Protein AF-A0A7S0J8C6-F1 (afdb_monomer_lite)

Structure (mmCIF, N/CA/C/O backbone):
data_AF-A0A7S0J8C6-F1
#
_entry.id   AF-A0A7S0J8C6-F1
#
loop_
_atom_site.group_PDB
_atom_site.id
_atom_site.type_symbol
_atom_site.label_atom_id
_atom_site.label_alt_id
_atom_site.label_comp_id
_atom_site.label_asym_id
_atom_site.label_entity_id
_atom_site.label_seq_id
_atom_site.pdbx_PDB_ins_code
_atom_site.Cartn_x
_atom_site.Cartn_y
_atom_site.Cartn_z
_atom_site.occupancy
_atom_site.B_iso_or_equiv
_atom_site.auth_seq_id
_atom_site.auth_comp_id
_atom_site.auth_asym_id
_atom_site.auth_atom_id
_atom_site.pdbx_PDB_model_num
ATOM 1 N N . PHE A 1 1 ? -19.120 -27.364 -41.313 1.00 38.66 1 PHE A N 1
ATOM 2 C CA . PHE A 1 1 ? -19.331 -27.021 -39.893 1.00 38.66 1 PHE A CA 1
ATOM 3 C C . PHE A 1 1 ? -17.976 -26.761 -39.256 1.00 38.66 1 PHE A C 1
ATOM 5 O O . PHE A 1 1 ? -17.107 -27.608 -39.400 1.00 38.66 1 PHE A O 1
ATOM 12 N N . GLY A 1 2 ? -17.792 -25.589 -38.636 1.00 48.72 2 GLY A N 1
ATOM 13 C CA . GLY A 1 2 ? -16.537 -25.170 -37.992 1.00 48.72 2 GLY A CA 1
ATOM 14 C C . GLY A 1 2 ? -15.829 -24.024 -38.721 1.00 48.72 2 GLY A C 1
ATOM 15 O O . GLY A 1 2 ? -14.763 -24.222 -39.290 1.00 48.72 2 GLY A O 1
ATOM 16 N N . GLN A 1 3 ? -16.432 -22.833 -38.748 1.00 38.66 3 GLN A N 1
ATOM 17 C CA . GLN A 1 3 ? -15.768 -21.637 -39.269 1.00 38.66 3 GLN A CA 1
ATOM 18 C C . GLN A 1 3 ? -14.838 -21.098 -38.174 1.00 38.66 3 GLN A C 1
ATOM 20 O O . GLN A 1 3 ? -15.300 -20.598 -37.151 1.00 38.66 3 GLN A O 1
ATOM 25 N N . VAL A 1 4 ? -13.527 -21.258 -38.360 1.00 53.12 4 VAL A N 1
ATOM 26 C CA . VAL A 1 4 ? -12.507 -20.682 -37.477 1.00 53.12 4 VAL A CA 1
ATOM 27 C C . VAL A 1 4 ? -12.517 -19.174 -37.704 1.00 53.12 4 VAL A C 1
ATOM 29 O O . VAL A 1 4 ? -12.027 -18.686 -38.720 1.00 53.12 4 VAL A O 1
ATOM 32 N N . ILE A 1 5 ? -13.132 -18.430 -36.786 1.00 47.69 5 ILE A N 1
ATOM 33 C CA . ILE A 1 5 ? -13.080 -16.968 -36.782 1.00 47.69 5 ILE A CA 1
ATOM 34 C C . ILE A 1 5 ? -11.675 -16.588 -36.314 1.00 47.69 5 ILE A C 1
ATOM 36 O O . ILE A 1 5 ? -11.411 -16.444 -35.123 1.00 47.69 5 ILE A O 1
ATOM 40 N N . SER A 1 6 ? -10.739 -16.471 -37.255 1.00 48.34 6 SER A N 1
ATOM 41 C CA . SER A 1 6 ? -9.457 -15.828 -36.994 1.00 48.34 6 SER A CA 1
ATOM 42 C C . SER A 1 6 ? -9.727 -14.337 -36.813 1.00 48.34 6 SER A C 1
ATOM 44 O O . SER A 1 6 ? -9.897 -13.609 -37.796 1.00 48.34 6 SER A O 1
ATOM 46 N N . VAL A 1 7 ? -9.810 -13.881 -35.565 1.00 56.00 7 VAL A N 1
ATOM 47 C CA . VAL A 1 7 ? -9.798 -12.452 -35.251 1.00 56.00 7 VAL A CA 1
ATOM 48 C C . VAL A 1 7 ? -8.427 -11.932 -35.681 1.00 56.00 7 VAL A C 1
ATOM 50 O O . VAL A 1 7 ? -7.432 -12.091 -34.979 1.00 56.00 7 VAL A O 1
ATOM 53 N N . ARG A 1 8 ? -8.339 -11.378 -36.897 1.00 46.06 8 ARG A N 1
ATOM 54 C CA . ARG A 1 8 ? -7.179 -10.585 -37.302 1.00 46.06 8 ARG A CA 1
ATOM 55 C C . ARG A 1 8 ? -7.189 -9.357 -36.405 1.00 46.06 8 ARG A C 1
ATOM 57 O O . ARG A 1 8 ? -8.037 -8.488 -36.581 1.00 46.06 8 ARG A O 1
ATOM 64 N N . TYR A 1 9 ? -6.259 -9.302 -35.458 1.00 45.72 9 TYR A N 1
ATOM 65 C CA . TYR A 1 9 ? -5.901 -8.086 -34.738 1.00 45.72 9 TYR A CA 1
ATOM 66 C C . TYR A 1 9 ? -5.328 -7.088 -35.751 1.00 45.72 9 TYR A C 1
ATOM 68 O O . TYR A 1 9 ? -4.119 -6.954 -35.919 1.00 45.72 9 TYR A O 1
ATOM 76 N N . SER A 1 10 ? -6.200 -6.436 -36.516 1.00 46.12 10 SER A N 1
ATOM 77 C CA . SER A 1 10 ? -5.838 -5.300 -37.346 1.00 46.12 10 SER A CA 1
ATOM 78 C C . SER A 1 10 ? -5.523 -4.141 -36.410 1.00 46.12 10 SER A C 1
ATOM 80 O O . SER A 1 10 ? -6.433 -3.462 -35.943 1.00 46.12 10 SER A O 1
ATOM 82 N N . THR A 1 11 ? -4.232 -3.989 -36.104 1.00 51.94 11 THR A N 1
ATOM 83 C CA . THR A 1 11 ? -3.577 -2.724 -35.740 1.00 51.94 11 THR A CA 1
ATOM 84 C C . THR A 1 11 ? -4.397 -1.834 -34.807 1.00 51.94 11 THR A C 1
ATOM 86 O O . THR A 1 11 ? -4.714 -0.693 -35.142 1.00 51.94 11 THR A O 1
ATOM 89 N N . LEU A 1 12 ? -4.729 -2.340 -33.618 1.00 48.16 12 LEU A N 1
ATOM 90 C CA . LEU A 1 12 ? -4.871 -1.425 -32.491 1.00 48.16 12 LEU A CA 1
ATOM 91 C C . LEU A 1 12 ? -3.487 -0.793 -32.295 1.00 48.16 12 LEU A C 1
ATOM 93 O O . LEU A 1 12 ? -2.510 -1.548 -32.273 1.00 48.16 12 LEU A O 1
ATOM 97 N N . PRO A 1 13 ? -3.367 0.547 -32.234 1.00 54.50 13 PRO A N 1
ATOM 98 C CA . PRO A 1 13 ? -2.103 1.175 -31.889 1.00 54.50 13 PRO A CA 1
ATOM 99 C C . PRO A 1 13 ? -1.673 0.566 -30.560 1.00 54.50 13 PRO A C 1
ATOM 101 O O . PRO A 1 13 ? -2.390 0.687 -29.565 1.00 54.50 13 PRO A O 1
ATOM 104 N N . SER A 1 14 ? -0.565 -0.177 -30.581 1.00 55.28 14 SER A N 1
ATOM 105 C CA . SER A 1 14 ? 0.030 -0.724 -29.372 1.00 55.28 14 SER A CA 1
ATOM 106 C C . SER A 1 14 ? 0.177 0.448 -28.405 1.00 55.28 14 SER A C 1
ATOM 108 O O . SER A 1 14 ? 0.769 1.462 -28.804 1.00 55.28 14 SER A O 1
ATOM 110 N N . PRO A 1 15 ? -0.425 0.385 -27.201 1.00 55.09 15 PRO A N 1
ATOM 111 C CA . PRO A 1 15 ? -0.218 1.432 -26.218 1.00 55.09 15 PRO A CA 1
ATOM 112 C C . PRO A 1 15 ? 1.294 1.612 -26.071 1.00 55.09 15 PRO A C 1
ATOM 114 O O . PRO A 1 15 ? 2.015 0.616 -26.126 1.00 55.09 15 PRO A O 1
ATOM 117 N N . PRO A 1 16 ? 1.795 2.854 -25.979 1.00 66.12 16 PRO A N 1
ATOM 118 C CA . PRO A 1 16 ? 3.227 3.079 -25.883 1.00 66.12 16 PRO A CA 1
ATOM 119 C C . PRO A 1 16 ? 3.759 2.232 -24.727 1.00 66.12 16 PRO A C 1
ATOM 121 O O . PRO A 1 16 ? 3.287 2.392 -23.598 1.00 66.12 16 PRO A O 1
ATOM 124 N N . ASP A 1 17 ? 4.703 1.331 -25.019 1.00 60.03 17 ASP A N 1
ATOM 125 C CA . ASP A 1 17 ? 5.259 0.364 -24.057 1.00 60.03 17 ASP A CA 1
ATOM 126 C C . ASP A 1 17 ? 5.756 1.062 -22.776 1.00 60.03 17 ASP A C 1
ATOM 128 O O . ASP A 1 17 ? 5.701 0.509 -21.682 1.00 60.03 17 ASP A O 1
ATOM 132 N N . ALA A 1 18 ? 6.134 2.339 -22.893 1.00 61.06 18 ALA A N 1
ATOM 133 C CA . ALA A 1 18 ? 6.495 3.211 -21.781 1.00 61.06 18 ALA A CA 1
ATOM 134 C C . ALA A 1 18 ? 5.391 3.375 -20.713 1.00 61.06 18 ALA A C 1
ATOM 136 O O . ALA A 1 18 ? 5.707 3.530 -19.540 1.00 61.06 18 ALA A O 1
ATOM 137 N N . SER A 1 19 ? 4.105 3.344 -21.082 1.00 61.75 19 SER A N 1
ATOM 138 C CA . SER A 1 19 ? 2.999 3.540 -20.127 1.00 61.75 19 SER A CA 1
ATOM 139 C C . SER A 1 19 ? 2.780 2.344 -19.199 1.00 61.75 19 SER A C 1
ATOM 141 O O . SER A 1 19 ? 2.444 2.536 -18.032 1.00 61.75 19 SER A O 1
ATOM 143 N N . LEU A 1 20 ? 3.014 1.126 -19.698 1.00 62.97 20 LEU A N 1
ATOM 144 C CA . LEU A 1 20 ? 2.926 -0.108 -18.913 1.00 62.97 20 LEU A CA 1
ATOM 145 C C . LEU A 1 20 ? 4.073 -0.181 -17.900 1.00 62.97 20 LEU A C 1
ATOM 147 O O . LEU A 1 20 ? 3.833 -0.418 -16.721 1.00 62.97 20 LEU A O 1
ATOM 151 N N . VAL A 1 21 ? 5.292 0.148 -18.338 1.00 67.75 21 VAL A N 1
ATOM 152 C CA . VAL A 1 21 ? 6.485 0.163 -17.475 1.00 67.75 21 VAL A CA 1
ATOM 153 C C . VAL A 1 21 ? 6.336 1.165 -16.326 1.00 67.75 21 VAL A C 1
ATOM 155 O O . VAL A 1 21 ? 6.597 0.822 -15.178 1.00 67.75 21 VAL A O 1
ATOM 158 N N . ILE A 1 22 ? 5.849 2.380 -16.609 1.00 72.81 22 ILE A N 1
ATOM 159 C CA . ILE A 1 22 ? 5.624 3.409 -15.579 1.00 72.81 22 ILE A CA 1
ATOM 160 C C . ILE A 1 22 ? 4.586 2.941 -14.548 1.00 72.81 22 ILE A C 1
ATOM 162 O O . ILE A 1 22 ? 4.760 3.170 -13.351 1.00 72.81 22 ILE A O 1
ATOM 1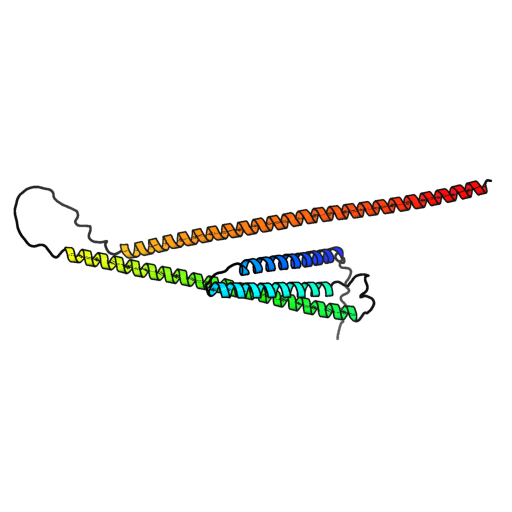66 N N . GLY A 1 23 ? 3.514 2.278 -14.996 1.00 68.88 23 GLY A N 1
ATOM 167 C CA . GLY A 1 23 ? 2.479 1.736 -14.115 1.00 68.88 23 GLY A CA 1
ATOM 168 C C . GLY A 1 23 ? 3.022 0.688 -13.146 1.00 68.88 23 GLY A C 1
ATOM 169 O O . GLY A 1 23 ? 2.754 0.773 -11.947 1.00 68.88 23 GLY A O 1
ATOM 170 N N . ASP A 1 24 ? 3.828 -0.247 -13.645 1.00 69.06 24 ASP A N 1
ATOM 171 C CA . ASP A 1 24 ? 4.428 -1.297 -12.821 1.00 69.06 24 ASP A CA 1
ATOM 172 C C . ASP A 1 24 ? 5.446 -0.728 -11.823 1.00 69.06 24 ASP A C 1
ATOM 174 O O . ASP A 1 24 ? 5.450 -1.116 -10.653 1.00 69.06 24 ASP A O 1
ATOM 178 N N . GLU A 1 25 ? 6.264 0.244 -12.238 1.00 72.69 25 GLU A N 1
ATOM 179 C CA . GLU A 1 25 ? 7.209 0.932 -11.351 1.00 72.69 25 GLU A CA 1
ATOM 180 C C . GLU A 1 25 ? 6.489 1.677 -10.218 1.00 72.69 25 GLU A C 1
ATOM 182 O O . GLU A 1 25 ? 6.815 1.489 -9.042 1.00 72.69 25 GLU A O 1
ATOM 187 N N . LEU A 1 26 ? 5.466 2.476 -10.547 1.00 71.75 26 LEU A N 1
ATOM 188 C CA . LEU A 1 26 ? 4.625 3.164 -9.560 1.00 71.75 26 LEU A CA 1
ATOM 189 C C . LEU A 1 26 ? 3.942 2.173 -8.616 1.00 71.75 26 LEU A C 1
ATOM 191 O O . LEU A 1 26 ? 3.834 2.442 -7.418 1.00 71.75 26 LEU A O 1
ATOM 195 N N . PHE A 1 27 ? 3.513 1.020 -9.131 1.00 69.00 27 PHE A N 1
ATOM 196 C CA . PHE A 1 27 ? 2.891 -0.020 -8.325 1.00 69.00 27 PHE A CA 1
ATOM 197 C C . PHE A 1 27 ? 3.883 -0.641 -7.331 1.00 69.00 27 PHE A C 1
ATOM 199 O O . PHE A 1 27 ? 3.560 -0.801 -6.150 1.00 69.00 27 PHE A O 1
ATOM 206 N N . VAL A 1 28 ? 5.095 -0.982 -7.779 1.00 75.31 28 VAL A N 1
ATOM 207 C CA . VAL A 1 28 ? 6.153 -1.528 -6.912 1.00 75.31 28 VAL A CA 1
ATOM 208 C C . VAL A 1 28 ? 6.526 -0.517 -5.832 1.00 75.31 28 VAL A C 1
ATOM 210 O O . VAL A 1 28 ? 6.555 -0.866 -4.651 1.00 75.31 28 VAL A O 1
ATOM 213 N N . VAL A 1 29 ? 6.729 0.751 -6.202 1.00 77.00 29 VAL A N 1
ATOM 214 C CA . VAL A 1 29 ? 7.011 1.830 -5.242 1.00 77.00 29 VAL A CA 1
ATOM 215 C C . VAL A 1 29 ? 5.869 1.975 -4.235 1.00 77.00 29 VAL A C 1
ATOM 217 O O . VAL A 1 29 ? 6.115 2.018 -3.030 1.00 77.00 29 VAL A O 1
ATOM 220 N N . GLY A 1 30 ? 4.618 1.980 -4.702 1.00 76.75 30 GLY A N 1
ATOM 221 C CA . GLY A 1 30 ? 3.436 2.023 -3.841 1.00 76.75 30 GLY A CA 1
ATOM 222 C C . GLY A 1 30 ? 3.364 0.842 -2.871 1.00 76.75 30 GLY A C 1
ATOM 223 O O . GLY A 1 30 ? 3.060 1.032 -1.696 1.00 76.75 30 GLY A O 1
ATOM 224 N N . SER A 1 31 ? 3.721 -0.359 -3.328 1.00 70.75 31 SER A N 1
ATOM 225 C CA . SER A 1 31 ? 3.745 -1.576 -2.507 1.00 70.75 31 SER A CA 1
ATOM 226 C C . SER A 1 31 ? 4.807 -1.511 -1.409 1.00 70.75 31 SER A C 1
ATOM 228 O O . SER A 1 31 ? 4.531 -1.870 -0.264 1.00 70.75 31 SER A O 1
ATOM 230 N N . VAL A 1 32 ? 6.001 -0.997 -1.725 1.00 74.75 32 VAL A N 1
ATOM 231 C CA . VAL A 1 32 ? 7.071 -0.780 -0.739 1.00 74.75 32 VAL A CA 1
ATOM 232 C C . VAL A 1 32 ? 6.645 0.259 0.298 1.00 74.75 32 VAL A C 1
ATOM 234 O O . VAL A 1 32 ? 6.773 0.015 1.498 1.00 74.75 32 VAL A O 1
ATOM 237 N N . LEU A 1 33 ? 6.093 1.394 -0.143 1.00 76.88 33 LEU A N 1
ATOM 238 C CA . LEU A 1 33 ? 5.601 2.442 0.758 1.00 76.88 33 LEU A CA 1
ATOM 239 C C . LEU A 1 33 ? 4.477 1.930 1.665 1.00 76.88 33 LEU A C 1
ATOM 241 O O . LEU A 1 33 ? 4.475 2.219 2.863 1.00 76.88 33 LEU A O 1
ATOM 245 N N . PHE A 1 34 ? 3.555 1.138 1.116 1.00 75.19 34 PHE A N 1
ATOM 246 C CA . PHE A 1 34 ? 2.487 0.518 1.890 1.00 75.19 34 PHE A CA 1
ATOM 247 C C . PHE A 1 34 ? 3.038 -0.450 2.945 1.00 75.19 34 PHE A C 1
ATOM 249 O O . PHE A 1 34 ? 2.600 -0.404 4.093 1.00 75.19 34 PHE A O 1
ATOM 256 N N . SER A 1 35 ? 4.034 -1.271 2.597 1.00 72.19 35 SER A N 1
ATOM 257 C CA . SER A 1 35 ? 4.707 -2.165 3.550 1.00 72.19 35 SER A CA 1
ATOM 258 C C . SER A 1 35 ? 5.322 -1.375 4.709 1.00 72.19 35 SER A C 1
ATOM 260 O O . SER A 1 35 ? 5.024 -1.627 5.872 1.00 72.19 35 SER A O 1
ATOM 262 N N . VAL A 1 36 ? 6.076 -0.310 4.408 1.00 73.31 36 VAL A N 1
ATOM 263 C CA . VAL A 1 36 ? 6.669 0.563 5.439 1.00 73.31 36 VAL A CA 1
ATOM 264 C C . VAL A 1 36 ? 5.595 1.175 6.347 1.00 73.31 36 VAL A C 1
ATOM 266 O O . VAL A 1 36 ? 5.754 1.193 7.570 1.00 73.31 36 VAL A O 1
ATOM 269 N N . ALA A 1 37 ? 4.480 1.644 5.782 1.00 75.31 37 ALA A N 1
ATOM 270 C CA . ALA A 1 37 ? 3.368 2.185 6.561 1.00 75.31 37 ALA A CA 1
ATOM 271 C C . ALA A 1 37 ? 2.716 1.122 7.468 1.00 75.31 37 ALA A C 1
ATOM 273 O O . ALA A 1 37 ? 2.419 1.397 8.639 1.00 75.31 37 ALA A O 1
ATOM 274 N N . ALA A 1 38 ? 2.536 -0.101 6.963 1.00 72.56 38 ALA A N 1
ATOM 275 C CA . ALA A 1 38 ? 2.022 -1.231 7.732 1.00 72.56 38 ALA A CA 1
ATOM 276 C C . ALA A 1 38 ? 2.974 -1.612 8.878 1.00 72.56 38 ALA A C 1
ATOM 278 O O . ALA A 1 38 ? 2.531 -1.800 10.014 1.00 72.56 38 ALA A O 1
ATOM 279 N N . PHE A 1 39 ? 4.283 -1.632 8.621 1.00 74.00 39 PHE A N 1
ATOM 280 C CA . PHE A 1 39 ? 5.308 -1.894 9.626 1.00 74.00 39 PHE A CA 1
ATOM 281 C C . PHE A 1 39 ? 5.318 -0.841 10.745 1.00 74.00 39 PHE A C 1
ATOM 283 O O . PHE A 1 39 ? 5.308 -1.188 11.927 1.00 74.00 39 PHE A O 1
ATOM 290 N N . ILE A 1 40 ? 5.263 0.451 10.402 1.00 77.94 40 ILE A N 1
ATOM 291 C CA . ILE A 1 40 ? 5.189 1.538 11.397 1.00 77.94 40 ILE A CA 1
ATOM 292 C C . ILE A 1 40 ? 3.913 1.416 12.242 1.00 77.94 40 ILE A C 1
ATOM 294 O O . ILE A 1 40 ? 3.955 1.599 13.462 1.00 77.94 40 ILE A O 1
ATOM 298 N N . SER A 1 41 ? 2.788 1.069 11.615 1.00 74.56 41 SER A N 1
ATOM 299 C CA . SER A 1 41 ? 1.518 0.841 12.316 1.00 74.56 41 SER A CA 1
ATOM 300 C C . SER A 1 41 ? 1.621 -0.328 13.302 1.00 74.56 41 SER A C 1
ATOM 302 O O . SER A 1 41 ? 1.138 -0.233 14.431 1.00 74.56 41 SER A O 1
ATOM 304 N N . ALA A 1 42 ? 2.329 -1.394 12.925 1.00 71.94 42 ALA A N 1
ATOM 305 C CA . ALA A 1 42 ? 2.614 -2.525 13.802 1.00 71.94 42 ALA A CA 1
ATOM 306 C C . ALA A 1 42 ? 3.474 -2.121 15.008 1.00 71.94 42 ALA A C 1
ATOM 308 O O . ALA A 1 42 ? 3.160 -2.487 16.140 1.00 71.94 42 ALA A O 1
ATOM 309 N N . LEU A 1 43 ? 4.535 -1.334 14.785 1.00 74.00 43 LEU A N 1
ATOM 310 C CA . LEU A 1 43 ? 5.413 -0.852 15.856 1.00 74.00 43 LEU A CA 1
ATOM 311 C C . LEU A 1 43 ? 4.663 0.019 16.867 1.00 74.00 43 LEU A C 1
ATOM 313 O O . LEU A 1 43 ? 4.851 -0.148 18.072 1.00 74.00 43 LEU A O 1
ATOM 317 N N . LYS A 1 44 ? 3.778 0.905 16.394 1.00 75.75 44 LYS A N 1
ATOM 318 C CA . LYS A 1 44 ? 2.918 1.712 17.272 1.00 75.75 44 LYS A CA 1
ATOM 319 C C . LYS A 1 44 ? 2.011 0.831 18.132 1.00 75.75 44 LYS A C 1
ATOM 321 O O . LYS A 1 44 ? 1.970 1.015 19.344 1.00 75.75 44 LYS A O 1
ATOM 326 N N . ALA A 1 45 ? 1.369 -0.173 17.535 1.00 70.75 45 ALA A N 1
ATOM 327 C CA . ALA A 1 45 ? 0.503 -1.104 18.261 1.00 70.75 45 ALA A CA 1
ATOM 328 C C . ALA A 1 45 ? 1.260 -1.966 19.293 1.00 70.75 45 ALA A C 1
ATOM 330 O O . ALA A 1 45 ? 0.695 -2.388 20.299 1.00 70.75 45 ALA A O 1
ATOM 331 N N . VAL A 1 46 ? 2.550 -2.234 19.071 1.00 73.69 46 VAL A N 1
ATOM 332 C CA . VAL A 1 46 ? 3.405 -2.962 20.022 1.00 73.69 46 VAL A CA 1
ATOM 333 C C . VAL A 1 46 ? 3.757 -2.118 21.255 1.00 73.69 46 VAL A C 1
ATOM 335 O O . VAL A 1 46 ? 4.003 -2.691 22.319 1.00 73.69 46 VAL A O 1
ATOM 338 N N . GLY A 1 47 ? 3.773 -0.788 21.120 1.00 73.69 47 GLY A N 1
ATOM 339 C CA . GLY A 1 47 ? 4.106 0.155 22.190 1.00 73.69 47 GLY A CA 1
ATOM 340 C C . GLY A 1 47 ? 2.996 0.384 23.222 1.00 73.69 47 GLY A C 1
ATOM 341 O O . GLY A 1 47 ? 3.281 0.894 24.304 1.00 73.69 47 GLY A O 1
ATOM 342 N N . GLU A 1 48 ? 1.753 -0.012 22.937 1.00 73.38 48 GLU A N 1
ATOM 343 C CA . GLU A 1 48 ? 0.643 0.083 23.892 1.00 73.38 48 GLU A CA 1
ATOM 344 C C . GLU A 1 48 ? 0.758 -1.020 24.961 1.00 73.38 48 GLU A C 1
ATOM 346 O O . GLU A 1 48 ? 0.323 -2.160 24.786 1.00 73.38 48 GLU A O 1
ATOM 351 N N . ILE A 1 49 ? 1.379 -0.686 26.095 1.00 68.62 49 ILE A N 1
ATOM 352 C CA . ILE A 1 49 ? 1.472 -1.560 27.273 1.00 68.62 49 ILE A CA 1
ATOM 353 C C . ILE A 1 49 ? 0.227 -1.325 28.140 1.00 68.62 49 ILE A C 1
ATOM 355 O O . ILE A 1 49 ? 0.283 -0.680 29.183 1.00 68.62 49 ILE A O 1
ATOM 359 N N . GLY A 1 50 ? -0.923 -1.808 27.671 1.00 72.81 50 GLY A N 1
ATOM 360 C CA . GLY A 1 50 ? -2.143 -1.906 28.475 1.00 72.81 50 GLY A CA 1
ATOM 361 C C . GLY A 1 50 ? -2.208 -3.255 29.194 1.00 72.81 50 GLY A C 1
ATOM 362 O O . GLY A 1 50 ? -1.913 -4.286 28.591 1.00 72.81 50 GLY A O 1
ATOM 363 N N . GLY A 1 51 ? -2.585 -3.262 30.476 1.00 81.31 51 GLY A N 1
ATOM 364 C CA . GLY A 1 51 ? -2.782 -4.493 31.259 1.00 81.31 51 GLY A CA 1
ATOM 365 C C . GLY A 1 51 ? -4.066 -5.262 30.917 1.00 81.31 51 GLY A C 1
ATOM 366 O O . GLY A 1 51 ? -4.248 -6.385 31.387 1.00 81.31 51 GLY A O 1
ATOM 367 N N . ASP A 1 52 ? -4.941 -4.681 30.097 1.00 86.75 52 ASP A N 1
ATOM 368 C CA . ASP A 1 52 ? -6.253 -5.242 29.789 1.00 86.75 52 ASP A CA 1
ATOM 369 C C . ASP A 1 52 ? -6.173 -6.386 28.771 1.00 86.75 52 ASP A C 1
ATOM 371 O O . ASP A 1 52 ? -5.371 -6.376 27.832 1.00 86.75 52 ASP A O 1
ATOM 375 N N . GLN A 1 53 ? -7.049 -7.385 28.917 1.00 82.75 53 GLN A N 1
ATOM 376 C CA . GLN A 1 53 ? -7.110 -8.517 27.981 1.00 82.75 53 GLN A CA 1
ATOM 377 C C . GLN A 1 53 ? -7.391 -8.070 26.537 1.00 82.75 53 GLN A C 1
ATOM 379 O O . GLN A 1 53 ? -6.852 -8.659 25.596 1.00 82.75 53 GLN A O 1
ATOM 384 N N . ASP A 1 54 ? -8.166 -6.999 26.356 1.00 79.25 54 ASP A N 1
ATOM 385 C CA . ASP A 1 54 ? -8.435 -6.422 25.038 1.00 79.25 54 ASP A CA 1
ATOM 386 C C . ASP A 1 54 ? -7.181 -5.786 24.414 1.00 79.25 54 ASP A C 1
ATOM 388 O O . ASP A 1 54 ? -6.992 -5.878 23.198 1.00 79.25 54 ASP A O 1
ATOM 392 N N . ALA A 1 55 ? -6.271 -5.229 25.223 1.00 81.06 55 ALA A N 1
ATOM 393 C CA . ALA A 1 55 ? -4.988 -4.711 24.745 1.00 81.06 55 ALA A CA 1
ATOM 394 C C . ALA A 1 55 ? -4.085 -5.847 24.234 1.00 81.06 55 ALA A C 1
ATOM 396 O O . ALA A 1 55 ? -3.467 -5.736 23.172 1.00 81.06 55 ALA A O 1
ATOM 397 N N . VAL A 1 56 ? -4.070 -6.992 24.930 1.00 83.25 56 VAL A N 1
ATOM 398 C CA . VAL A 1 56 ? -3.341 -8.192 24.478 1.00 83.25 56 VAL A CA 1
ATOM 399 C C . VAL A 1 56 ? -3.899 -8.707 23.152 1.00 83.25 56 VAL A C 1
ATOM 401 O O . VAL A 1 56 ? -3.125 -9.062 22.257 1.00 83.25 56 VAL A O 1
ATOM 404 N N . LEU A 1 57 ? -5.228 -8.740 23.004 1.00 82.38 57 LEU A N 1
ATOM 405 C CA . LEU A 1 57 ? -5.874 -9.188 21.772 1.00 82.38 57 LEU A CA 1
ATOM 406 C C . LEU A 1 57 ? -5.554 -8.241 20.607 1.00 82.38 57 LEU A C 1
ATOM 408 O O . LEU A 1 57 ? -5.088 -8.714 19.572 1.00 82.38 57 LEU A O 1
ATOM 412 N N . ARG A 1 58 ? -5.693 -6.921 20.812 1.00 81.19 58 ARG A N 1
ATOM 413 C CA . ARG A 1 58 ? -5.343 -5.881 19.828 1.00 81.19 58 ARG A CA 1
ATOM 414 C C . ARG A 1 58 ? -3.896 -5.985 19.365 1.00 81.19 58 ARG A C 1
ATOM 416 O O . ARG A 1 58 ? -3.634 -5.948 18.164 1.00 81.19 58 ARG A O 1
ATOM 423 N N . ARG A 1 59 ? -2.957 -6.178 20.295 1.00 83.25 59 ARG A N 1
ATOM 424 C CA . ARG A 1 59 ? -1.534 -6.329 19.972 1.00 83.25 59 ARG A CA 1
ATOM 425 C C . ARG A 1 59 ? -1.277 -7.567 19.119 1.00 83.25 59 ARG A C 1
ATOM 427 O O . ARG A 1 59 ? -0.569 -7.486 18.120 1.00 83.25 59 ARG A O 1
ATOM 434 N N . ARG A 1 60 ? -1.868 -8.712 19.477 1.00 85.50 60 ARG A N 1
ATOM 435 C CA . ARG A 1 60 ? -1.722 -9.959 18.703 1.00 85.50 60 ARG A CA 1
ATOM 436 C C . ARG A 1 60 ? -2.316 -9.830 17.307 1.00 85.50 60 ARG A C 1
ATOM 438 O O . ARG A 1 60 ? -1.681 -10.255 16.347 1.00 85.50 60 ARG A O 1
ATOM 445 N N . THR A 1 61 ? -3.497 -9.226 17.189 1.00 83.44 61 THR A N 1
ATOM 446 C CA . THR A 1 61 ? -4.134 -9.002 15.889 1.00 83.44 61 THR A CA 1
ATOM 447 C C . THR A 1 61 ? -3.327 -8.028 15.049 1.00 83.44 61 THR A C 1
ATOM 449 O O . THR A 1 61 ? -3.076 -8.326 13.894 1.00 83.44 61 THR A O 1
ATOM 452 N N . ALA A 1 62 ? -2.827 -6.931 15.626 1.00 81.69 62 ALA A N 1
ATOM 453 C CA . ALA A 1 62 ? -2.002 -5.967 14.904 1.00 81.69 62 ALA A CA 1
ATOM 454 C C . ALA A 1 62 ? -0.714 -6.603 14.361 1.00 81.69 62 ALA A C 1
ATOM 456 O O . ALA A 1 62 ? -0.376 -6.399 13.198 1.00 81.69 62 ALA A O 1
ATOM 457 N N . VAL A 1 63 ? -0.034 -7.430 15.164 1.00 84.44 63 VAL A N 1
ATOM 458 C CA . VAL A 1 63 ? 1.158 -8.173 14.723 1.00 84.44 63 VAL A CA 1
ATOM 459 C C . VAL A 1 63 ? 0.813 -9.173 13.616 1.00 84.44 63 VAL A C 1
ATOM 461 O O . VAL A 1 63 ? 1.539 -9.256 12.630 1.00 84.44 63 VAL A O 1
ATOM 464 N N . ALA A 1 64 ? -0.296 -9.910 13.744 1.00 84.88 64 ALA A N 1
ATOM 465 C CA . ALA A 1 64 ? -0.735 -10.856 12.720 1.00 84.88 64 ALA A CA 1
ATOM 466 C C . ALA A 1 64 ? -1.082 -10.151 11.400 1.00 84.88 64 ALA A C 1
ATOM 468 O O . ALA A 1 64 ? -0.630 -10.579 10.341 1.00 84.88 64 ALA A O 1
ATOM 469 N N . THR A 1 65 ? -1.828 -9.046 11.456 1.00 83.06 65 THR A N 1
ATOM 470 C CA . THR A 1 65 ? -2.168 -8.244 10.279 1.00 83.06 65 THR A CA 1
ATOM 471 C C . THR A 1 65 ? -0.915 -7.672 9.621 1.00 83.06 65 THR A C 1
ATOM 473 O O . THR A 1 65 ? -0.769 -7.761 8.405 1.00 83.06 65 THR A O 1
ATOM 476 N N . ALA A 1 66 ? 0.019 -7.137 10.410 1.00 82.00 66 ALA A N 1
ATOM 477 C CA . ALA A 1 66 ? 1.281 -6.621 9.896 1.00 82.00 66 ALA A CA 1
ATOM 478 C C . ALA A 1 66 ? 2.102 -7.713 9.201 1.00 82.00 66 ALA A C 1
ATOM 480 O O . ALA A 1 66 ? 2.579 -7.504 8.093 1.00 82.00 66 ALA A O 1
ATOM 481 N N . ALA A 1 67 ? 2.200 -8.902 9.802 1.00 84.50 67 ALA A N 1
ATOM 482 C CA . ALA A 1 67 ? 2.889 -10.036 9.196 1.00 84.50 67 ALA A CA 1
ATOM 483 C C . ALA A 1 67 ? 2.229 -10.487 7.882 1.00 84.50 67 ALA A C 1
ATOM 485 O O . ALA A 1 67 ? 2.932 -10.829 6.935 1.00 84.50 67 ALA A O 1
ATOM 486 N N . LEU A 1 68 ? 0.893 -10.466 7.802 1.00 82.62 68 LEU A N 1
ATOM 487 C CA . LEU A 1 68 ? 0.159 -10.783 6.572 1.00 82.62 68 LEU A CA 1
ATOM 488 C C . LEU A 1 68 ? 0.396 -9.741 5.475 1.00 82.62 68 LEU A C 1
ATOM 490 O O . LEU A 1 68 ? 0.577 -10.123 4.321 1.00 82.62 68 LEU A O 1
ATOM 494 N N . TYR A 1 69 ? 0.424 -8.452 5.821 1.00 82.06 69 TYR A N 1
ATOM 495 C CA . TYR A 1 69 ? 0.718 -7.393 4.855 1.00 82.06 69 TYR A CA 1
ATOM 496 C C . TYR A 1 69 ? 2.168 -7.426 4.377 1.00 82.06 69 TYR A C 1
ATOM 498 O O . TYR A 1 69 ? 2.387 -7.308 3.179 1.00 82.06 69 TYR A O 1
ATOM 506 N N . GLU A 1 70 ? 3.135 -7.658 5.266 1.00 83.19 70 GLU A N 1
ATOM 507 C CA . GLU A 1 70 ? 4.553 -7.808 4.910 1.00 83.19 70 GLU A CA 1
ATOM 508 C C . GLU A 1 70 ? 4.794 -9.055 4.045 1.00 83.19 70 GLU A C 1
ATOM 510 O O . GLU A 1 70 ? 5.428 -8.993 2.995 1.00 83.19 70 GLU A O 1
ATOM 515 N N . LEU A 1 71 ? 4.243 -10.211 4.430 1.00 84.75 71 LEU A N 1
ATOM 516 C CA . LEU A 1 71 ? 4.380 -11.427 3.624 1.00 84.75 71 LEU A CA 1
ATOM 517 C C . LEU A 1 71 ? 3.667 -11.282 2.274 1.00 84.75 71 LEU A C 1
ATOM 519 O O . LEU A 1 71 ? 4.169 -11.751 1.249 1.00 84.75 71 LEU A O 1
ATOM 523 N N . GLY A 1 72 ? 2.507 -10.622 2.273 1.00 82.69 72 GLY A N 1
ATOM 524 C CA . GLY A 1 72 ? 1.750 -10.297 1.074 1.00 82.69 72 GLY A CA 1
ATOM 525 C C . GLY A 1 72 ? 2.523 -9.369 0.141 1.00 82.69 72 GLY A C 1
ATOM 526 O O . GLY A 1 72 ? 2.630 -9.677 -1.043 1.00 82.69 72 GLY A O 1
ATOM 527 N N . SER A 1 73 ? 3.113 -8.289 0.664 1.00 78.75 73 SER A N 1
ATOM 528 C CA . SER A 1 73 ? 3.883 -7.311 -0.114 1.00 78.75 73 SER A CA 1
ATOM 529 C C . SER A 1 73 ? 5.141 -7.935 -0.716 1.00 78.75 73 SER A C 1
ATOM 531 O O . SER A 1 73 ? 5.414 -7.731 -1.900 1.00 78.75 73 SER A O 1
ATOM 533 N N . VAL A 1 74 ? 5.866 -8.764 0.043 1.00 82.06 74 VAL A N 1
ATOM 534 C CA . VAL A 1 74 ? 7.051 -9.482 -0.447 1.00 82.06 74 VAL A CA 1
ATOM 535 C C . VAL A 1 74 ? 6.665 -10.490 -1.525 1.00 82.06 74 VAL A C 1
ATOM 537 O O . VAL A 1 74 ? 7.258 -10.483 -2.602 1.00 82.06 74 VAL A O 1
ATOM 540 N N . SER A 1 75 ? 5.650 -11.326 -1.276 1.00 81.25 75 SER A N 1
ATOM 541 C CA . SER A 1 75 ? 5.183 -12.328 -2.250 1.00 81.25 75 SER A CA 1
ATOM 542 C C . SER A 1 75 ? 4.708 -11.667 -3.540 1.00 81.25 75 SER A C 1
ATOM 544 O O . SER A 1 75 ? 5.039 -12.120 -4.633 1.00 81.25 75 SER A O 1
ATOM 546 N N . TYR A 1 76 ? 3.986 -10.557 -3.407 1.00 77.56 76 TYR A N 1
ATOM 547 C CA . TYR A 1 76 ? 3.528 -9.760 -4.529 1.00 77.56 76 TYR A CA 1
ATOM 548 C C . TYR A 1 76 ? 4.702 -9.163 -5.311 1.00 77.56 76 TYR A C 1
ATOM 550 O O . TYR A 1 76 ? 4.776 -9.347 -6.518 1.00 77.56 76 TYR A O 1
ATOM 558 N N . THR A 1 77 ? 5.657 -8.514 -4.636 1.00 78.06 77 THR A N 1
ATOM 559 C CA . THR A 1 77 ? 6.822 -7.878 -5.276 1.00 78.06 77 THR A CA 1
ATOM 560 C C . THR A 1 77 ? 7.679 -8.902 -6.017 1.00 78.06 77 THR A C 1
ATOM 562 O O . THR A 1 77 ? 8.062 -8.676 -7.162 1.00 78.06 77 THR A O 1
ATOM 565 N N . VAL A 1 78 ? 7.939 -10.060 -5.400 1.00 80.56 78 VAL A N 1
ATOM 566 C CA . VAL A 1 78 ? 8.634 -11.181 -6.054 1.00 80.56 78 VAL A CA 1
ATOM 567 C C . VAL A 1 78 ? 7.829 -11.690 -7.252 1.00 80.56 78 VAL A C 1
ATOM 569 O O . VAL A 1 78 ? 8.408 -11.979 -8.297 1.00 80.56 78 VAL A O 1
ATOM 572 N N . GLY A 1 79 ? 6.500 -11.744 -7.125 1.00 78.62 79 GLY A N 1
ATOM 573 C CA . GLY A 1 79 ? 5.586 -12.061 -8.217 1.00 78.62 79 GLY A CA 1
ATOM 574 C C . GLY A 1 79 ? 5.733 -11.116 -9.407 1.00 78.62 79 GLY A C 1
ATOM 575 O O . GLY A 1 79 ? 5.942 -11.569 -10.530 1.00 78.62 79 GLY A O 1
ATOM 576 N N . THR A 1 80 ? 5.707 -9.807 -9.151 1.00 74.75 80 THR A N 1
ATOM 577 C CA . THR A 1 80 ? 5.863 -8.754 -10.163 1.00 74.75 80 THR A CA 1
ATOM 578 C C . THR A 1 80 ? 7.225 -8.812 -10.848 1.00 74.75 80 THR A C 1
ATOM 580 O O . THR A 1 80 ? 7.305 -8.680 -12.067 1.00 74.75 80 THR A O 1
ATOM 583 N N . LEU A 1 81 ? 8.300 -9.088 -10.103 1.00 74.56 81 LEU A N 1
ATOM 584 C CA . LEU A 1 81 ? 9.629 -9.290 -10.690 1.00 74.56 81 LEU A CA 1
ATOM 585 C C . LEU A 1 81 ? 9.689 -10.524 -11.602 1.00 74.56 81 LEU A C 1
ATOM 587 O O . LEU A 1 81 ? 10.476 -10.535 -12.543 1.00 74.56 81 LEU A O 1
ATOM 591 N N . GLY A 1 82 ? 8.859 -11.540 -11.351 1.00 72.44 82 GLY A N 1
ATOM 592 C CA . GLY A 1 82 ? 8.707 -12.698 -12.236 1.00 72.44 82 GLY A CA 1
ATOM 593 C C . GLY A 1 82 ? 7.980 -12.384 -13.549 1.00 72.44 82 GLY A C 1
ATOM 594 O O . GLY A 1 82 ? 8.196 -13.085 -14.535 1.00 72.44 82 GLY A O 1
ATOM 595 N N . PHE A 1 83 ? 7.157 -11.329 -13.575 1.00 68.12 83 PHE A N 1
ATOM 596 C CA . PHE A 1 83 ? 6.476 -10.840 -14.779 1.00 68.12 83 PHE A CA 1
ATOM 597 C C . PHE A 1 83 ? 7.293 -9.833 -15.579 1.00 68.12 83 PHE A C 1
ATOM 599 O O . PHE A 1 83 ? 7.047 -9.686 -16.774 1.00 68.12 83 PHE A O 1
ATOM 606 N N . PHE A 1 84 ? 8.269 -9.164 -14.961 1.00 66.25 84 PHE A N 1
ATOM 607 C CA . PHE A 1 84 ? 9.243 -8.391 -15.715 1.00 66.25 84 PHE A CA 1
ATOM 608 C C . PHE A 1 84 ? 10.089 -9.376 -16.523 1.00 66.25 84 PHE A C 1
ATOM 610 O O . PHE A 1 84 ? 10.863 -10.131 -15.925 1.00 66.25 84 PHE A O 1
ATOM 617 N N . PRO A 1 85 ? 9.999 -9.396 -17.868 1.00 57.22 85 PRO A N 1
ATOM 618 C CA . PRO A 1 85 ? 11.007 -10.091 -18.638 1.00 57.22 85 PRO A CA 1
ATOM 619 C C . PRO A 1 85 ? 12.319 -9.414 -18.259 1.00 57.22 85 PRO A C 1
ATOM 621 O O . PRO A 1 85 ? 12.512 -8.232 -18.555 1.00 57.22 85 PRO A O 1
ATOM 624 N N . ALA A 1 86 ? 13.191 -10.126 -17.532 1.00 52.72 86 ALA A N 1
ATOM 625 C CA . ALA A 1 86 ? 14.549 -9.660 -17.303 1.00 52.72 86 ALA A CA 1
ATOM 626 C C . ALA A 1 86 ? 15.039 -9.216 -18.672 1.00 52.72 86 ALA A C 1
ATOM 628 O O . ALA A 1 86 ? 14.952 -10.008 -19.611 1.00 52.72 86 ALA A O 1
ATOM 629 N N . GLY A 1 87 ? 15.373 -7.931 -18.803 1.00 51.62 87 GLY A N 1
ATOM 630 C CA . GLY A 1 87 ? 15.581 -7.305 -20.102 1.00 51.62 87 GLY A CA 1
ATOM 631 C C . GLY A 1 87 ? 16.755 -7.942 -20.863 1.00 51.62 87 GLY A C 1
ATOM 632 O O . GLY A 1 87 ? 17.057 -9.126 -20.728 1.00 51.62 87 GLY A O 1
ATOM 633 N N . PRO A 1 88 ? 17.542 -7.190 -21.636 1.00 50.66 88 PRO A N 1
ATOM 634 C CA . PRO A 1 88 ? 18.697 -7.767 -22.338 1.00 50.66 88 PRO A CA 1
ATOM 635 C C . PRO A 1 88 ? 19.757 -8.443 -21.423 1.00 50.66 88 PRO A C 1
ATOM 637 O O . PRO A 1 88 ? 20.719 -9.012 -21.926 1.00 50.66 88 PRO A O 1
ATOM 640 N N . LEU A 1 89 ? 19.582 -8.421 -20.094 1.00 44.44 89 LEU A N 1
ATOM 641 C CA . LEU A 1 89 ? 20.477 -8.954 -19.064 1.00 44.44 89 LEU A CA 1
ATOM 642 C C . LEU A 1 89 ? 20.355 -10.468 -18.763 1.00 44.44 89 LEU A C 1
ATOM 644 O O . LEU A 1 89 ? 20.993 -10.933 -17.823 1.00 44.44 89 LEU A O 1
ATOM 648 N N . GLY A 1 90 ? 19.661 -11.270 -19.581 1.00 45.59 90 GLY A N 1
ATOM 649 C CA . GLY A 1 90 ? 20.101 -12.669 -19.763 1.00 45.59 90 GLY A CA 1
ATOM 650 C C . GLY A 1 90 ? 19.185 -13.823 -19.339 1.00 45.59 90 GLY A C 1
ATOM 651 O O . GLY A 1 90 ? 19.689 -14.929 -19.168 1.00 45.59 90 GLY A O 1
ATOM 652 N N . ILE A 1 91 ? 17.861 -13.647 -19.251 1.00 47.22 91 ILE A N 1
ATOM 653 C CA . ILE A 1 91 ? 16.932 -14.805 -19.160 1.00 47.22 91 ILE A CA 1
ATOM 654 C C . ILE A 1 91 ? 16.507 -15.312 -20.553 1.00 47.22 91 ILE A C 1
ATOM 656 O O . ILE A 1 91 ? 16.035 -16.436 -20.706 1.00 47.22 91 ILE A O 1
ATOM 660 N N . THR A 1 92 ? 16.798 -14.558 -21.614 1.00 49.69 92 THR A N 1
ATOM 661 C CA . THR A 1 92 ? 16.544 -14.956 -23.011 1.00 49.69 92 THR A CA 1
ATOM 662 C C . THR A 1 92 ? 17.375 -16.153 -23.493 1.00 49.69 92 THR A C 1
ATOM 664 O O . THR A 1 92 ? 17.121 -16.666 -24.580 1.00 49.69 92 THR A O 1
ATOM 667 N N . ALA A 1 93 ? 18.340 -16.635 -22.702 1.00 55.50 93 ALA A N 1
ATOM 668 C CA . ALA A 1 93 ? 19.168 -17.786 -23.056 1.00 55.50 93 ALA A CA 1
ATOM 669 C C . ALA A 1 93 ? 18.446 -19.142 -22.920 1.00 55.50 93 ALA A C 1
ATOM 671 O O . ALA A 1 93 ? 18.925 -20.127 -23.479 1.00 55.50 93 ALA A O 1
ATOM 672 N N . CYS A 1 94 ? 17.310 -19.216 -22.209 1.00 61.91 94 CYS A N 1
ATOM 673 C CA . CYS A 1 94 ? 16.581 -20.472 -22.020 1.00 61.91 94 CYS A CA 1
ATOM 674 C C . CYS A 1 94 ? 15.054 -20.264 -22.136 1.00 61.91 94 CYS A C 1
ATOM 676 O O . CYS A 1 94 ? 14.458 -19.671 -21.235 1.00 61.91 94 CYS A O 1
ATOM 678 N N . PRO A 1 95 ? 14.398 -20.752 -23.209 1.00 68.31 95 PRO A N 1
ATOM 679 C CA . PRO A 1 95 ? 12.966 -20.531 -23.446 1.00 68.31 95 PRO A CA 1
ATOM 680 C C . PRO A 1 95 ? 12.056 -21.186 -22.394 1.00 68.31 95 PRO A C 1
ATOM 682 O O . PRO A 1 95 ? 10.952 -20.704 -22.161 1.00 68.31 95 PRO A O 1
ATOM 685 N N . ASP A 1 96 ? 12.520 -22.238 -21.715 1.00 80.88 96 ASP A N 1
ATOM 686 C CA . ASP A 1 96 ? 11.774 -22.857 -20.612 1.00 80.88 96 ASP A CA 1
ATOM 687 C C . ASP A 1 96 ? 11.863 -22.037 -19.311 1.00 80.88 96 ASP A C 1
ATOM 689 O O . ASP A 1 96 ? 10.959 -22.082 -18.475 1.00 80.88 96 ASP A O 1
ATOM 693 N N . GLY A 1 97 ? 12.927 -21.241 -19.149 1.00 75.81 97 GLY A N 1
ATOM 694 C CA . GLY A 1 97 ? 13.159 -20.430 -17.954 1.00 75.81 97 GLY A CA 1
ATOM 695 C C . GLY A 1 97 ? 12.154 -19.289 -17.804 1.00 75.81 97 GLY A C 1
ATOM 696 O O . GLY A 1 97 ? 11.651 -19.063 -16.704 1.00 75.81 97 GLY A O 1
ATOM 697 N N . SER A 1 98 ? 11.803 -18.612 -18.904 1.00 73.25 98 SER A N 1
ATOM 698 C CA . SER A 1 98 ? 10.821 -17.519 -18.879 1.00 73.25 98 SER A CA 1
ATOM 699 C C . SER A 1 98 ? 9.433 -18.011 -18.472 1.00 73.25 98 SER A C 1
ATOM 701 O O . SER A 1 98 ? 8.810 -17.420 -17.596 1.00 73.25 98 SER A O 1
ATOM 703 N N . ARG A 1 99 ? 8.983 -19.142 -19.028 1.00 78.75 99 ARG A N 1
ATOM 704 C CA . ARG A 1 99 ? 7.674 -19.729 -18.710 1.00 78.75 99 ARG A CA 1
ATOM 705 C C . ARG A 1 99 ? 7.575 -20.165 -17.247 1.00 78.75 99 ARG A C 1
ATOM 707 O O . ARG A 1 99 ? 6.542 -19.953 -16.617 1.00 78.75 99 ARG A O 1
ATOM 714 N N . MET A 1 100 ? 8.639 -20.755 -16.694 1.00 82.00 100 MET A N 1
ATOM 715 C CA . MET A 1 100 ? 8.666 -21.126 -15.275 1.00 82.00 100 MET A CA 1
ATOM 716 C C . MET A 1 100 ? 8.660 -19.901 -14.353 1.00 82.00 100 MET A C 1
ATOM 718 O O . MET A 1 100 ? 7.990 -19.938 -13.321 1.00 82.00 100 MET A O 1
ATOM 722 N N . MET A 1 101 ? 9.372 -18.824 -14.706 1.00 78.81 101 MET A N 1
ATOM 723 C CA . MET A 1 101 ? 9.359 -17.584 -13.921 1.00 78.81 101 MET A CA 1
ATOM 724 C C . MET A 1 101 ? 8.014 -16.865 -13.986 1.00 78.81 101 MET A C 1
ATOM 726 O O . MET A 1 101 ? 7.549 -16.400 -12.951 1.00 78.81 101 MET A O 1
ATOM 730 N N . GLU A 1 102 ? 7.361 -16.842 -15.146 1.00 81.06 102 GLU A N 1
ATOM 731 C CA . GLU A 1 102 ? 6.020 -16.274 -15.300 1.00 81.06 102 GLU A CA 1
ATOM 732 C C . GLU A 1 102 ? 4.991 -17.060 -14.473 1.00 81.06 102 GLU A C 1
ATOM 734 O O . GLU A 1 102 ? 4.209 -16.479 -13.724 1.00 81.06 102 GLU A O 1
ATOM 739 N N . GLU A 1 103 ? 5.028 -18.396 -14.524 1.00 84.88 103 GLU A N 1
ATOM 740 C CA . GLU A 1 103 ? 4.127 -19.239 -13.732 1.00 84.88 103 GLU A CA 1
ATOM 741 C C . GLU A 1 103 ? 4.381 -19.095 -12.222 1.00 84.88 103 GLU A C 1
ATOM 743 O O . GLU A 1 103 ? 3.438 -19.023 -11.427 1.00 84.88 103 GLU A O 1
ATOM 748 N N . ALA A 1 104 ? 5.649 -19.042 -11.805 1.00 83.12 104 ALA A N 1
ATOM 749 C CA . ALA A 1 104 ? 6.015 -18.796 -10.413 1.00 83.12 104 ALA A CA 1
ATOM 750 C C . ALA A 1 104 ? 5.595 -17.389 -9.962 1.00 83.12 104 ALA A C 1
ATOM 752 O O . ALA A 1 104 ? 5.052 -17.237 -8.866 1.00 83.12 104 ALA A O 1
ATOM 753 N N . GLY A 1 105 ? 5.785 -16.389 -10.823 1.00 81.75 105 GLY A N 1
ATOM 754 C CA . GLY A 1 105 ? 5.391 -15.006 -10.598 1.00 81.75 105 GLY A CA 1
ATOM 755 C C . GLY A 1 105 ? 3.882 -14.868 -10.423 1.00 81.75 105 GLY A C 1
ATOM 756 O O . GLY A 1 105 ? 3.422 -14.298 -9.435 1.00 81.75 105 GLY A O 1
ATOM 757 N N . ALA A 1 106 ? 3.103 -15.506 -11.300 1.00 81.31 106 ALA A N 1
ATOM 758 C CA . ALA A 1 106 ? 1.647 -15.573 -11.216 1.00 81.31 106 ALA A CA 1
ATOM 759 C C . ALA A 1 106 ? 1.170 -16.207 -9.902 1.00 81.31 106 ALA A C 1
ATOM 761 O O . ALA A 1 106 ? 0.276 -15.681 -9.237 1.00 81.31 106 ALA A O 1
ATOM 762 N N . LYS A 1 107 ? 1.785 -17.323 -9.487 1.00 86.00 107 LYS A N 1
ATOM 763 C CA . LYS A 1 107 ? 1.453 -17.987 -8.215 1.00 86.00 107 LYS A CA 1
ATOM 764 C C . LYS A 1 107 ? 1.777 -17.101 -7.013 1.00 86.00 107 LYS A C 1
ATOM 766 O O . LYS A 1 107 ? 0.953 -17.000 -6.105 1.00 86.00 107 LYS A O 1
ATOM 771 N N . ALA A 1 108 ? 2.942 -16.455 -7.010 1.00 81.25 108 ALA A N 1
ATOM 772 C CA . ALA A 1 108 ? 3.368 -15.559 -5.937 1.00 81.25 108 ALA A CA 1
ATOM 773 C C . ALA A 1 108 ? 2.485 -14.304 -5.848 1.00 81.25 108 ALA A C 1
ATOM 775 O O . ALA A 1 108 ? 2.087 -13.913 -4.752 1.00 81.25 108 ALA A O 1
ATOM 776 N N . PHE A 1 109 ? 2.094 -13.746 -6.996 1.00 78.56 109 PHE A N 1
ATOM 777 C CA . PHE A 1 109 ? 1.140 -12.645 -7.098 1.00 78.56 109 PHE A CA 1
ATOM 778 C C . PHE A 1 109 ? -0.206 -13.014 -6.466 1.00 78.56 109 PHE A C 1
ATOM 780 O O . PHE A 1 109 ? -0.666 -12.335 -5.550 1.00 78.56 109 PHE A O 1
ATOM 787 N N . VAL A 1 110 ? -0.807 -14.134 -6.891 1.00 84.31 110 VAL A N 1
ATOM 788 C CA . VAL A 1 110 ? -2.101 -14.597 -6.362 1.00 84.31 110 VAL A CA 1
ATOM 789 C C . VAL A 1 110 ? -2.008 -14.874 -4.863 1.00 84.31 110 VAL A C 1
ATOM 791 O O . VAL A 1 110 ? -2.884 -14.455 -4.105 1.00 84.31 110 VAL A O 1
ATOM 794 N N . ALA A 1 111 ? -0.938 -15.535 -4.413 1.00 85.62 111 ALA A N 1
ATOM 795 C CA . ALA A 1 111 ? -0.706 -15.784 -2.993 1.00 85.62 111 ALA A CA 1
ATOM 796 C C . ALA A 1 111 ? -0.607 -14.472 -2.195 1.00 85.62 111 ALA A C 1
ATOM 798 O O . ALA A 1 111 ? -1.255 -14.338 -1.156 1.00 85.62 111 ALA A O 1
ATOM 799 N N . GLY A 1 112 ? 0.134 -13.484 -2.708 1.00 81.38 112 GLY A N 1
ATOM 800 C CA . GLY A 1 112 ? 0.242 -12.153 -2.116 1.00 81.38 112 GLY A CA 1
ATOM 801 C C . GLY A 1 112 ? -1.112 -11.451 -1.994 1.00 81.38 112 GLY A C 1
ATOM 802 O O . GLY A 1 112 ? -1.465 -10.982 -0.912 1.00 81.38 112 GLY A O 1
ATOM 803 N N . SER A 1 113 ? -1.922 -11.453 -3.059 1.00 79.25 113 SER A N 1
ATOM 804 C CA . SER A 1 113 ? -3.269 -10.862 -3.051 1.00 79.25 113 SER A CA 1
ATOM 805 C C . SER A 1 113 ? -4.207 -11.533 -2.042 1.00 79.25 113 SER A C 1
ATOM 807 O O . SER A 1 113 ? -4.981 -10.852 -1.360 1.00 79.25 113 SER A O 1
ATOM 809 N N . VAL A 1 114 ? -4.134 -12.862 -1.908 1.00 85.94 114 VAL A N 1
ATOM 810 C CA . VAL A 1 114 ? -4.925 -13.610 -0.920 1.00 85.94 114 VAL A CA 1
ATOM 811 C C . VAL A 1 114 ? -4.518 -13.220 0.500 1.00 85.94 114 VAL A C 1
ATOM 813 O O . VAL A 1 114 ? -5.390 -12.906 1.310 1.00 85.94 114 VAL A O 1
ATOM 816 N N . LEU A 1 115 ? -3.217 -13.172 0.802 1.00 82.69 115 LEU A N 1
ATOM 817 C CA . LEU A 1 115 ? -2.714 -12.755 2.118 1.00 82.69 115 LEU A CA 1
ATOM 818 C C . LEU A 1 115 ? -3.151 -11.332 2.475 1.00 82.69 115 LEU A C 1
ATOM 820 O O . LEU A 1 115 ? -3.584 -11.079 3.599 1.00 82.69 115 LEU A O 1
ATOM 824 N N . TYR A 1 116 ? -3.107 -10.426 1.501 1.00 79.88 116 TYR A N 1
ATOM 825 C CA . TYR A 1 116 ? -3.536 -9.044 1.679 1.00 79.88 116 TYR A CA 1
ATOM 826 C C . TYR A 1 116 ? -5.032 -8.947 1.999 1.00 79.88 116 TYR A C 1
ATOM 828 O O . TYR A 1 116 ? -5.442 -8.251 2.928 1.00 79.88 116 TYR A O 1
ATOM 836 N N . THR A 1 117 ? -5.852 -9.710 1.274 1.00 78.81 117 THR A N 1
ATOM 837 C CA . THR A 1 117 ? -7.300 -9.778 1.505 1.00 78.81 117 THR A CA 1
ATOM 838 C C . THR A 1 117 ? -7.608 -10.366 2.884 1.00 78.81 117 THR A C 1
ATOM 840 O O . THR A 1 117 ? -8.464 -9.848 3.598 1.00 78.81 117 THR A O 1
ATOM 843 N N . LEU A 1 118 ? -6.877 -11.404 3.304 1.00 83.00 118 LEU A N 1
ATOM 844 C CA . LEU A 1 118 ? -7.007 -11.986 4.642 1.00 83.00 118 LEU A CA 1
ATOM 845 C C . LEU A 1 118 ? -6.636 -10.985 5.745 1.00 83.00 118 LEU A C 1
ATOM 847 O O . LEU A 1 118 ? -7.359 -10.890 6.736 1.00 83.00 118 LEU A O 1
ATOM 851 N N . GLY A 1 119 ? -5.566 -10.204 5.565 1.00 80.88 119 GLY A N 1
ATOM 852 C CA . GLY A 1 119 ? -5.192 -9.123 6.485 1.00 80.88 119 GLY A CA 1
ATOM 853 C C . GLY A 1 119 ? -6.277 -8.046 6.602 1.00 80.88 119 GLY A C 1
ATOM 854 O O . GLY A 1 119 ? -6.636 -7.631 7.710 1.00 80.88 119 GLY A O 1
ATOM 855 N N . ALA A 1 120 ? -6.873 -7.653 5.474 1.00 78.75 120 ALA A N 1
ATOM 856 C CA . ALA A 1 120 ? -7.970 -6.688 5.442 1.00 78.75 120 ALA A CA 1
ATOM 857 C C . ALA A 1 120 ? -9.227 -7.215 6.155 1.00 78.75 120 ALA A C 1
ATOM 859 O O . ALA A 1 120 ? -9.803 -6.514 6.990 1.00 78.75 120 ALA A O 1
ATOM 860 N N . VAL A 1 121 ? -9.619 -8.468 5.895 1.00 82.81 121 VAL A N 1
ATOM 861 C CA . VAL A 1 121 ? -10.764 -9.115 6.560 1.00 82.81 121 VAL A CA 1
ATOM 862 C C . VAL A 1 121 ? -10.524 -9.247 8.063 1.00 82.81 121 VAL A C 1
ATOM 864 O O . VAL A 1 121 ? -11.415 -8.927 8.847 1.00 82.81 121 VAL A O 1
ATOM 867 N N . LEU A 1 122 ? -9.324 -9.658 8.485 1.00 83.75 122 LEU A N 1
ATOM 868 C CA . LEU A 1 122 ? -8.976 -9.758 9.904 1.00 83.75 122 LEU A CA 1
ATOM 869 C C . LEU A 1 122 ? -9.117 -8.400 10.602 1.00 83.75 122 LEU A C 1
ATOM 871 O O . LEU A 1 122 ? -9.737 -8.309 11.660 1.00 83.75 122 LEU A O 1
ATOM 875 N N . THR A 1 123 ? -8.595 -7.341 9.980 1.00 83.06 123 THR A N 1
ATOM 876 C CA . THR A 1 123 ? -8.708 -5.970 10.495 1.00 83.06 123 THR A CA 1
ATOM 877 C C . THR A 1 123 ? -10.167 -5.549 10.616 1.00 83.06 123 THR A C 1
ATOM 879 O O . THR A 1 123 ? -10.581 -5.069 11.670 1.00 83.06 123 THR A O 1
ATOM 882 N N . LEU A 1 124 ? -10.964 -5.783 9.572 1.00 79.75 124 LEU A N 1
ATOM 883 C CA . LEU A 1 124 ? -12.381 -5.435 9.550 1.00 79.75 124 LEU A CA 1
ATOM 884 C C . LEU A 1 124 ? -13.156 -6.145 10.666 1.00 79.75 124 LEU A C 1
ATOM 886 O O . LEU A 1 124 ? -13.921 -5.502 11.383 1.00 79.75 124 LEU A O 1
ATOM 890 N N . VAL A 1 125 ? -12.941 -7.452 10.842 1.00 82.38 125 VAL A N 1
ATOM 891 C CA . VAL A 1 125 ? -13.613 -8.256 11.874 1.00 82.38 125 VAL A CA 1
ATOM 892 C C . VAL A 1 125 ? -13.242 -7.775 13.273 1.00 82.38 125 VAL A C 1
ATOM 894 O O . VAL A 1 125 ? -14.123 -7.622 14.120 1.00 82.38 125 VAL A O 1
ATOM 897 N N . VAL A 1 126 ? -11.958 -7.510 13.522 1.00 82.31 126 VAL A N 1
ATOM 898 C CA . VAL A 1 126 ? -11.475 -7.060 14.835 1.00 82.31 126 VAL A CA 1
ATOM 899 C C . VAL A 1 126 ? -12.013 -5.672 15.163 1.00 82.31 126 VAL A C 1
ATOM 901 O O . VAL A 1 126 ? -12.577 -5.488 16.241 1.00 82.31 126 VAL A O 1
ATOM 904 N N . VAL A 1 127 ? -11.902 -4.719 14.234 1.00 83.31 127 VAL A N 1
ATOM 905 C CA . VAL A 1 127 ? -12.418 -3.356 14.422 1.00 83.31 127 VAL A CA 1
ATOM 906 C C . VAL A 1 127 ? -13.924 -3.392 14.659 1.00 83.31 127 VAL A C 1
ATOM 908 O O . VAL A 1 127 ? -14.383 -2.852 15.659 1.00 83.31 127 VAL A O 1
ATOM 911 N N . SER A 1 128 ? -14.677 -4.115 13.824 1.00 83.56 128 SER A N 1
ATOM 912 C CA . SER A 1 128 ? -16.132 -4.233 13.978 1.00 83.56 128 SER A CA 1
ATOM 913 C C . SER A 1 128 ? -16.508 -4.837 15.333 1.00 83.56 128 SER A C 1
ATOM 915 O O . SER A 1 128 ? -17.374 -4.311 16.025 1.00 83.56 128 SER A O 1
ATOM 917 N N . SER A 1 129 ? -15.827 -5.906 15.757 1.00 84.44 129 SER A N 1
ATOM 918 C CA . SER A 1 129 ? -16.102 -6.566 17.041 1.00 84.44 129 SER A CA 1
ATOM 919 C C . SER A 1 129 ? -15.833 -5.649 18.235 1.00 84.44 129 SER A C 1
ATOM 921 O O . SER A 1 129 ? -16.598 -5.644 19.197 1.00 84.44 129 SER A O 1
ATOM 923 N N . LEU A 1 130 ? -14.758 -4.860 18.179 1.00 81.94 130 LEU A N 1
ATOM 924 C CA . LEU A 1 130 ? -14.435 -3.884 19.219 1.00 81.94 130 LEU A CA 1
ATOM 925 C C . LEU A 1 130 ? -15.468 -2.753 19.261 1.00 81.94 130 LEU A C 1
ATOM 927 O O . LEU A 1 130 ? -15.900 -2.370 20.346 1.00 81.94 130 LEU A O 1
ATOM 931 N N . THR A 1 131 ? -15.910 -2.269 18.098 1.00 82.69 131 THR A N 1
ATOM 932 C CA . THR A 1 131 ? -16.960 -1.249 18.001 1.00 82.69 131 THR A CA 1
ATOM 933 C C . THR A 1 131 ? -18.278 -1.733 18.609 1.00 82.69 131 THR A C 1
ATOM 935 O O . THR A 1 131 ? -18.888 -0.996 19.380 1.00 82.69 131 THR A O 1
ATOM 938 N N . PHE A 1 132 ? -18.697 -2.975 18.334 1.00 86.75 132 PHE A N 1
ATOM 939 C CA . PHE A 1 132 ? -19.927 -3.527 18.914 1.00 86.75 132 PHE A CA 1
ATOM 940 C C . PHE A 1 132 ? -19.839 -3.706 20.434 1.00 86.75 132 PHE A C 1
ATOM 942 O O . PHE A 1 132 ? -20.765 -3.318 21.139 1.00 86.75 132 PHE A O 1
ATOM 949 N N . LYS A 1 133 ? -18.710 -4.200 20.962 1.00 82.81 133 LYS A N 1
ATOM 950 C CA . LYS A 1 133 ? -18.522 -4.338 22.417 1.00 82.81 133 LYS A CA 1
ATOM 951 C C . LYS A 1 133 ? -18.633 -3.003 23.158 1.00 82.81 133 LYS A C 1
ATOM 953 O O . LYS A 1 133 ? -19.281 -2.932 24.194 1.00 82.81 133 LYS A O 1
ATOM 958 N N . HIS A 1 134 ? -18.017 -1.944 22.628 1.00 79.31 134 HIS A N 1
ATOM 959 C CA . HIS A 1 134 ? -18.086 -0.620 23.258 1.00 79.31 134 HIS A CA 1
ATOM 960 C C . HIS A 1 134 ? -19.505 -0.035 23.204 1.00 79.31 134 HIS A C 1
ATOM 962 O O . HIS A 1 134 ? -19.928 0.632 24.146 1.00 79.31 134 HIS A O 1
ATOM 968 N N . ALA A 1 135 ? -20.268 -0.312 22.141 1.00 81.81 135 ALA A N 1
ATOM 969 C CA . ALA A 1 135 ? -21.669 0.097 22.064 1.00 81.81 135 ALA A CA 1
ATOM 970 C C . ALA A 1 135 ? -22.529 -0.568 23.158 1.00 81.81 135 ALA A C 1
ATOM 972 O O . ALA A 1 135 ? -23.362 0.099 23.775 1.00 81.81 135 ALA A O 1
ATOM 973 N N . ASP A 1 136 ? -22.287 -1.849 23.454 1.00 85.06 136 ASP A N 1
ATOM 974 C CA . ASP A 1 136 ? -23.005 -2.580 24.504 1.00 85.06 136 ASP A CA 1
ATOM 975 C C . ASP A 1 136 ? -22.671 -2.068 25.916 1.00 85.06 136 ASP A C 1
ATOM 977 O O . ASP A 1 136 ? -23.566 -1.949 26.755 1.00 85.06 136 ASP A O 1
ATOM 981 N N . GLU A 1 137 ? -21.411 -1.712 26.189 1.00 80.38 137 GLU A N 1
ATOM 982 C CA . GLU A 1 137 ? -21.007 -1.126 27.478 1.00 80.38 137 GLU A CA 1
ATOM 983 C C . GLU A 1 137 ? -21.650 0.244 27.724 1.00 80.38 137 GLU A C 1
ATOM 985 O O . GLU A 1 137 ? -22.116 0.529 28.834 1.00 80.38 137 GLU A O 1
ATOM 990 N N . ILE A 1 138 ? -21.747 1.076 26.683 1.00 80.06 138 ILE A N 1
ATOM 991 C CA . ILE A 1 138 ? -22.441 2.369 26.749 1.00 80.06 138 ILE A CA 1
ATOM 992 C C . ILE A 1 138 ? -23.934 2.155 27.043 1.00 80.06 138 ILE A C 1
ATOM 994 O O . ILE A 1 138 ? -24.510 2.832 27.894 1.00 80.06 138 ILE A O 1
ATOM 998 N N . LEU A 1 139 ? -24.566 1.163 26.411 1.00 84.94 139 LEU A N 1
ATOM 999 C CA . LEU A 1 139 ? -25.969 0.826 26.675 1.00 84.94 139 LEU A CA 1
ATOM 1000 C C . LEU A 1 139 ? -26.186 0.252 28.084 1.00 84.94 139 LEU A C 1
ATOM 1002 O O . LEU A 1 139 ? -27.196 0.549 28.728 1.00 84.94 139 LEU A O 1
ATOM 1006 N N . ALA A 1 140 ? -25.255 -0.559 28.588 1.00 82.44 140 ALA A N 1
ATOM 1007 C CA . ALA A 1 140 ? -25.330 -1.123 29.933 1.00 82.44 140 ALA A CA 1
ATOM 1008 C C . ALA A 1 140 ? -25.169 -0.048 31.020 1.00 82.44 140 ALA A C 1
ATOM 1010 O O . ALA A 1 140 ? -25.935 -0.027 31.986 1.00 82.44 140 ALA A O 1
ATOM 1011 N N . THR A 1 141 ? -24.217 0.872 30.846 1.00 83.00 141 THR A N 1
ATOM 1012 C CA . THR A 1 141 ? -24.003 1.998 31.770 1.00 83.00 141 THR A CA 1
ATOM 1013 C C . THR A 1 141 ? -25.178 2.975 31.760 1.00 83.00 141 THR A C 1
ATOM 1015 O O . THR A 1 141 ? -25.633 3.373 32.834 1.00 83.00 141 THR A O 1
ATOM 1018 N N . ALA A 1 142 ? -25.759 3.265 30.590 1.00 81.12 142 ALA A N 1
ATOM 1019 C CA . ALA A 1 142 ? -26.982 4.064 30.483 1.00 81.12 142 ALA A CA 1
ATOM 1020 C C . ALA A 1 142 ? -28.170 3.433 31.243 1.00 81.12 142 ALA A C 1
ATOM 1022 O O . ALA A 1 142 ? -28.875 4.120 31.984 1.00 81.12 142 ALA A O 1
ATOM 1023 N N . ARG A 1 143 ? -28.355 2.106 31.149 1.00 80.94 143 ARG A N 1
ATOM 1024 C CA . ARG A 1 143 ? -29.422 1.381 31.873 1.00 80.94 143 ARG A CA 1
ATOM 1025 C C . ARG A 1 143 ? -29.226 1.338 33.388 1.00 80.94 143 ARG A C 1
ATOM 1027 O O . ARG A 1 143 ? -30.203 1.358 34.134 1.00 80.94 143 ARG A O 1
ATOM 1034 N N . LEU A 1 144 ? -27.985 1.235 33.861 1.00 82.12 144 LEU A N 1
ATOM 1035 C CA . LEU A 1 144 ? -27.705 1.246 35.298 1.00 82.12 144 LEU A CA 1
ATOM 1036 C C . LEU A 1 144 ? -27.922 2.640 35.892 1.00 82.12 144 LEU A C 1
ATOM 1038 O O . LEU A 1 144 ? -28.534 2.744 36.954 1.00 82.12 144 LEU A O 1
ATOM 1042 N N . GLY A 1 145 ? -27.515 3.693 35.174 1.00 78.62 145 GLY A N 1
ATOM 1043 C CA . GLY A 1 145 ? -27.742 5.081 35.579 1.00 78.62 145 GLY A CA 1
ATOM 1044 C C . GLY A 1 145 ? -29.225 5.404 35.788 1.00 78.62 145 GLY A C 1
ATOM 1045 O O . GLY A 1 145 ? -29.592 5.959 36.828 1.00 78.62 145 GLY A O 1
ATOM 1046 N N . SER A 1 146 ? -30.092 4.973 34.864 1.00 74.31 146 SER A N 1
ATOM 1047 C CA . SER A 1 146 ? -31.541 5.203 34.971 1.00 74.31 146 SER A CA 1
ATOM 1048 C C . SER A 1 146 ? -32.194 4.444 36.136 1.00 74.31 146 SER A C 1
ATOM 1050 O O . SER A 1 146 ? -33.112 4.962 36.774 1.00 74.31 146 SER A O 1
ATOM 1052 N N . SER A 1 147 ? -31.686 3.259 36.502 1.00 73.25 147 SER A N 1
ATOM 1053 C CA . SER A 1 147 ? -32.204 2.500 37.650 1.00 73.25 147 SER A CA 1
ATOM 1054 C C . SER A 1 147 ? -31.863 3.129 39.005 1.00 73.25 147 SER A C 1
ATOM 1056 O O . SER A 1 147 ? -32.647 2.979 39.946 1.00 73.25 147 SER A O 1
ATOM 1058 N N . THR A 1 148 ? -30.701 3.769 39.148 1.00 71.94 148 THR A N 1
ATOM 1059 C CA . THR A 1 148 ? -30.318 4.457 40.394 1.00 71.94 148 THR A CA 1
ATOM 1060 C C . THR A 1 148 ? -31.098 5.751 40.591 1.00 71.94 148 THR A C 1
ATOM 1062 O O . THR A 1 148 ? -31.603 5.973 41.691 1.00 71.94 148 THR A O 1
ATOM 1065 N N . ALA A 1 149 ? -31.304 6.529 39.523 1.00 68.44 149 ALA A N 1
ATOM 1066 C CA . ALA A 1 149 ? -32.112 7.748 39.575 1.00 68.44 149 ALA A CA 1
ATOM 1067 C C . ALA A 1 149 ? -33.562 7.458 40.016 1.00 68.44 149 ALA A C 1
ATOM 1069 O O . ALA A 1 149 ? -34.101 8.136 40.890 1.00 68.44 149 ALA A O 1
ATOM 1070 N N . ALA A 1 150 ? -34.163 6.376 39.507 1.00 68.75 150 ALA A N 1
ATOM 1071 C CA . ALA A 1 150 ? -35.515 5.966 39.893 1.00 68.75 150 ALA A CA 1
ATOM 1072 C C . ALA A 1 150 ? -35.640 5.529 41.371 1.00 68.75 150 ALA A C 1
ATOM 1074 O O . ALA A 1 150 ? -36.707 5.660 41.971 1.00 68.75 150 ALA A O 1
ATOM 1075 N N . LYS A 1 151 ? -34.569 5.004 41.987 1.00 68.56 151 LYS A N 1
ATOM 1076 C CA . LYS A 1 151 ? -34.587 4.589 43.403 1.00 68.56 151 LYS A CA 1
ATOM 1077 C C . LYS A 1 151 ? -34.380 5.755 44.369 1.00 68.56 151 LYS A C 1
ATOM 1079 O O . LYS A 1 151 ? -35.019 5.771 45.420 1.00 68.56 151 LYS A O 1
ATOM 1084 N N . GLU A 1 152 ? -33.537 6.728 44.030 1.00 69.00 152 GLU A N 1
ATOM 1085 C CA . GLU A 1 152 ? -33.359 7.928 44.861 1.00 69.00 152 GLU A CA 1
ATOM 1086 C C . GLU A 1 152 ? -34.620 8.805 44.878 1.00 69.00 152 GLU A C 1
ATOM 1088 O O . GLU A 1 152 ? -35.018 9.284 45.944 1.00 69.00 152 GLU A O 1
ATOM 1093 N N . GLY A 1 153 ? -35.322 8.925 43.746 1.00 63.97 153 GLY A N 1
ATOM 1094 C CA . GLY A 1 153 ? -36.606 9.629 43.680 1.00 63.97 153 GLY A CA 1
ATOM 1095 C C . GLY A 1 153 ? -37.721 8.971 44.512 1.00 63.97 153 GLY A C 1
ATOM 1096 O O . GLY A 1 153 ? -38.506 9.661 45.175 1.00 63.97 153 GLY A O 1
ATOM 1097 N N . ALA A 1 154 ? -37.740 7.634 44.594 1.00 65.50 154 ALA A N 1
ATOM 1098 C CA . ALA A 1 154 ? -38.668 6.896 45.455 1.00 65.50 154 ALA A CA 1
ATOM 1099 C C . ALA A 1 154 ? -38.364 7.073 46.959 1.00 65.50 154 ALA A C 1
ATOM 1101 O O . ALA A 1 154 ? -39.282 7.314 47.748 1.00 65.50 154 ALA A O 1
ATOM 1102 N N . ALA A 1 155 ? -37.089 7.034 47.362 1.00 62.56 155 ALA A N 1
ATOM 1103 C CA . ALA A 1 155 ? -36.680 7.219 48.760 1.00 62.56 155 ALA A CA 1
ATOM 1104 C C . ALA A 1 155 ? -36.932 8.653 49.275 1.00 62.56 155 ALA A C 1
ATOM 1106 O O . ALA A 1 155 ? -37.300 8.851 50.440 1.00 62.56 155 ALA A O 1
ATOM 1107 N N . ALA A 1 156 ? -36.801 9.660 48.405 1.00 61.88 156 ALA A N 1
ATOM 1108 C CA . ALA A 1 156 ? -37.133 11.049 48.727 1.00 61.88 156 ALA A CA 1
ATOM 1109 C C . ALA A 1 156 ? -38.647 11.264 48.942 1.00 61.88 156 ALA A C 1
ATOM 1111 O O . ALA A 1 156 ? -39.051 12.058 49.796 1.00 61.88 156 ALA A O 1
ATOM 1112 N N . LYS A 1 157 ? -39.507 10.529 48.221 1.00 60.41 157 LYS A N 1
ATOM 1113 C CA . LYS A 1 157 ? -40.968 10.570 48.424 1.00 60.41 157 LYS A CA 1
ATOM 1114 C C . LYS A 1 157 ? -41.403 9.900 49.730 1.00 60.41 157 LYS A C 1
ATOM 1116 O O . LYS A 1 157 ? -42.314 10.404 50.387 1.00 60.41 157 LYS A O 1
ATOM 1121 N N . GLU A 1 158 ? -40.744 8.821 50.146 1.00 59.50 158 GLU A N 1
ATOM 1122 C CA . GLU A 1 158 ? -41.077 8.114 51.393 1.00 59.50 158 GLU A CA 1
ATOM 1123 C C . GLU A 1 158 ? -40.675 8.917 52.645 1.00 59.50 158 GLU A C 1
ATOM 1125 O O . GLU A 1 158 ? -41.435 9.010 53.610 1.00 59.50 158 GLU A O 1
ATOM 1130 N N . SER A 1 159 ? -39.539 9.616 52.601 1.00 57.91 159 SER A N 1
ATOM 1131 C CA . SER A 1 159 ? -39.097 10.486 53.703 1.00 57.91 159 SER A CA 1
ATOM 1132 C C . SER A 1 159 ? -39.873 11.813 53.801 1.00 57.91 159 SER A C 1
ATOM 1134 O O . SER A 1 159 ? -39.942 12.402 54.884 1.00 57.91 159 SER A O 1
ATOM 1136 N N . ALA A 1 160 ? -40.542 12.251 52.727 1.00 58.38 160 ALA A N 1
ATOM 1137 C CA . ALA A 1 160 ? -41.510 13.350 52.774 1.00 58.38 160 ALA A CA 1
ATOM 1138 C C . ALA A 1 160 ? -42.865 12.927 53.379 1.00 58.38 160 ALA A C 1
ATOM 1140 O O . ALA A 1 160 ? -43.480 13.714 54.097 1.00 58.38 160 ALA A O 1
ATOM 1141 N N . ALA A 1 161 ? -43.305 11.683 53.156 1.00 55.34 161 ALA A N 1
ATOM 1142 C CA . ALA A 1 161 ? -44.571 11.169 53.687 1.00 55.34 161 ALA A CA 1
ATOM 1143 C C . ALA A 1 161 ? -44.545 10.929 55.213 1.00 55.34 161 ALA A C 1
ATOM 1145 O O . ALA A 1 161 ? -45.570 11.052 55.880 1.00 55.34 161 ALA A O 1
ATOM 1146 N N . VAL A 1 162 ? -43.375 10.652 55.802 1.00 53.78 162 VAL A N 1
ATOM 1147 C CA . VAL A 1 162 ? -43.241 10.391 57.251 1.00 53.78 162 VAL A CA 1
ATOM 1148 C C . VAL A 1 162 ? -43.281 11.672 58.107 1.00 53.78 162 VAL A C 1
ATOM 1150 O O . VAL A 1 162 ? -43.551 11.604 59.305 1.00 53.78 162 VAL A O 1
ATOM 1153 N N . LYS A 1 163 ? -43.096 12.866 57.524 1.00 53.22 163 LYS A N 1
ATOM 1154 C CA . LYS A 1 163 ? -43.139 14.136 58.280 1.00 53.22 163 LYS A CA 1
ATOM 1155 C C . LYS A 1 163 ? -44.539 14.720 58.505 1.00 53.22 163 LYS A C 1
ATOM 1157 O O . LYS A 1 163 ? -44.653 15.686 59.253 1.00 53.22 163 LYS A O 1
ATOM 1162 N N . GLU A 1 164 ? -45.597 14.141 57.937 1.00 55.50 164 GLU A N 1
ATOM 1163 C CA . GLU A 1 164 ? -46.966 14.681 58.056 1.00 55.50 164 GLU A CA 1
ATOM 1164 C C . GLU A 1 164 ? -47.817 14.011 59.160 1.00 55.50 164 GLU A C 1
ATOM 1166 O O . GLU A 1 164 ? -48.979 14.361 59.342 1.00 55.50 164 GLU A O 1
ATOM 1171 N N . SER A 1 165 ? -47.254 13.081 59.947 1.00 49.81 165 SER A N 1
ATOM 1172 C CA . SER A 1 165 ? -48.007 12.326 60.971 1.00 49.81 165 SER A CA 1
ATOM 1173 C C . SER A 1 165 ? -47.771 12.757 62.430 1.00 49.81 165 SER A C 1
ATOM 1175 O O . SER A 1 165 ? -48.363 12.161 63.332 1.00 49.81 165 SER A O 1
ATOM 1177 N N . THR A 1 166 ? -46.962 13.782 62.715 1.00 48.31 166 THR A N 1
ATOM 1178 C CA . THR A 1 166 ? -46.675 14.177 64.110 1.00 48.31 166 THR A CA 1
ATOM 1179 C C . THR A 1 166 ? -47.144 15.601 64.392 1.00 48.31 166 THR A C 1
ATOM 1181 O O . THR A 1 166 ? -46.363 16.547 64.385 1.00 48.31 166 THR A O 1
ATOM 1184 N N . GLY A 1 167 ? -48.450 15.747 64.643 1.00 47.19 167 GLY A N 1
ATOM 1185 C CA . GLY A 1 167 ? -49.081 17.011 65.027 1.00 47.19 167 GLY A CA 1
ATOM 1186 C C . GLY A 1 167 ? -50.313 16.837 65.927 1.00 47.19 167 GLY A C 1
ATOM 1187 O O . GLY A 1 167 ? -51.447 16.832 65.456 1.00 47.19 167 GLY A O 1
ATOM 1188 N N . HIS A 1 168 ? -50.087 16.751 67.239 1.00 44.50 168 HIS A N 1
ATOM 1189 C CA . HIS A 1 168 ? -51.017 17.112 68.327 1.00 44.50 168 HIS A CA 1
ATOM 1190 C C . HIS A 1 168 ? -50.132 17.751 69.420 1.00 44.50 168 HIS A C 1
ATOM 1192 O O . HIS A 1 168 ? -49.081 17.195 69.709 1.00 44.50 168 HIS A O 1
ATOM 1198 N N . SER A 1 169 ? -50.405 18.895 70.059 1.00 42.75 169 SER A N 1
ATOM 1199 C CA . SER A 1 169 ? -51.664 19.554 70.424 1.00 42.75 169 SER A CA 1
ATOM 1200 C C . SER A 1 169 ? -51.396 20.989 70.964 1.00 42.75 169 SER A C 1
ATOM 1202 O O . SER A 1 169 ? -50.292 21.259 71.434 1.00 42.75 169 SER A O 1
ATOM 1204 N N . SER A 1 170 ? -52.456 21.818 70.989 1.00 44.47 170 SER A N 1
ATOM 1205 C CA . SER A 1 170 ? -52.713 23.069 71.757 1.00 44.47 170 SER A CA 1
ATOM 1206 C C . SER A 1 170 ? -52.133 24.410 71.250 1.00 44.47 170 SER A C 1
ATOM 1208 O O . SER A 1 170 ? -50.922 24.569 71.187 1.00 44.47 170 SER A O 1
ATOM 1210 N N . ARG A 1 171 ? -52.963 25.357 70.748 1.00 40.94 171 ARG A N 1
ATOM 1211 C CA . ARG A 1 171 ? -53.849 26.363 71.437 1.00 40.94 171 ARG A CA 1
ATOM 1212 C C . ARG A 1 171 ? -53.021 27.620 71.800 1.00 40.94 171 ARG A C 1
ATOM 1214 O O . ARG A 1 171 ? -51.948 27.446 72.347 1.00 40.94 171 ARG A O 1
ATOM 1221 N N . GLU A 1 172 ? -53.325 28.893 71.527 1.00 42.00 172 GLU A N 1
ATOM 1222 C CA . GLU A 1 172 ? -54.509 29.765 71.337 1.00 42.00 172 GLU A CA 1
ATOM 1223 C C . GLU A 1 172 ? -53.942 31.050 70.652 1.00 42.00 172 GLU A C 1
ATOM 1225 O O . GLU A 1 172 ? -52.819 31.428 70.963 1.00 42.00 172 GLU A O 1
ATOM 1230 N N . GLY A 1 173 ? -54.535 31.708 69.651 1.00 39.81 173 GLY A N 1
ATOM 1231 C CA . GLY A 1 173 ? -55.683 32.609 69.775 1.00 39.81 173 GLY A CA 1
ATOM 1232 C C . GLY A 1 173 ? -55.481 33.900 68.942 1.00 39.81 173 GLY A C 1
ATOM 1233 O O . GLY A 1 173 ? -54.430 34.524 69.028 1.00 39.81 173 GLY A O 1
ATOM 1234 N N . GLY A 1 174 ? -56.522 34.286 68.185 1.00 40.59 174 GLY A N 1
ATOM 1235 C CA . GLY A 1 174 ? -56.796 35.632 67.638 1.00 40.59 174 GLY A CA 1
ATOM 1236 C C . GLY A 1 174 ? -55.997 36.083 66.403 1.00 40.59 174 GLY A C 1
ATOM 1237 O O . GLY A 1 174 ? -54.819 35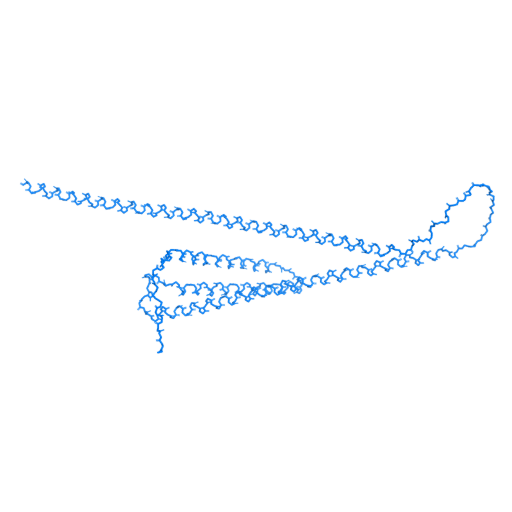.804 66.278 1.00 40.59 174 GLY A O 1
ATOM 1238 N N . ASN A 1 175 ? -56.520 36.850 65.451 1.00 42.12 175 ASN A N 1
ATOM 1239 C CA . ASN A 1 175 ? -57.861 37.312 65.097 1.00 42.12 175 ASN A CA 1
ATOM 1240 C C . ASN A 1 175 ? -57.705 37.996 63.715 1.00 42.12 175 ASN A C 1
ATOM 1242 O O . ASN A 1 175 ? -56.646 38.560 63.471 1.00 42.12 175 ASN A O 1
ATOM 1246 N N . GLU A 1 176 ? -58.749 37.973 62.875 1.00 44.31 176 GLU A N 1
ATOM 1247 C CA . GLU A 1 176 ? -59.022 38.923 61.766 1.00 44.31 176 GLU A CA 1
ATOM 1248 C C . GLU A 1 176 ? -57.918 39.150 60.695 1.00 44.31 176 GLU A C 1
ATOM 1250 O O . GLU A 1 176 ? -56.825 39.622 60.950 1.00 44.31 176 GLU A O 1
ATOM 1255 N N . THR A 1 177 ? -58.125 39.005 59.384 1.00 46.62 177 THR A N 1
ATOM 1256 C CA . THR A 1 177 ? -59.250 39.472 58.564 1.00 46.62 177 THR A CA 1
ATOM 1257 C C . THR A 1 177 ? -58.989 39.066 57.097 1.00 46.62 177 THR A C 1
ATOM 1259 O O . THR A 1 177 ? -57.839 39.084 56.679 1.00 46.62 177 THR A O 1
ATOM 1262 N N . ARG A 1 178 ? -60.062 38.790 56.326 1.00 41.81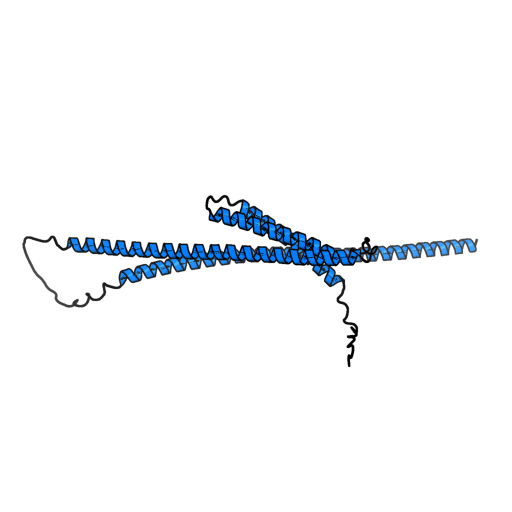 178 ARG A N 1
ATOM 1263 C CA . ARG A 1 178 ? -60.272 39.112 54.880 1.00 41.81 178 ARG A CA 1
ATOM 1264 C C . ARG A 1 178 ? -59.074 38.916 53.917 1.00 41.81 178 ARG A C 1
ATOM 1266 O O . ARG A 1 178 ? -58.104 39.646 53.986 1.00 41.81 178 ARG A O 1
ATOM 1273 N N . VAL A 1 179 ? -59.114 38.059 52.893 1.00 48.66 179 VAL A N 1
ATOM 1274 C CA . VAL A 1 179 ? -59.991 38.060 51.697 1.00 48.66 179 VAL A CA 1
ATOM 1275 C C . VAL A 1 179 ? -59.782 36.689 51.025 1.00 48.66 179 VAL A C 1
ATOM 1277 O O . VAL A 1 179 ? -58.653 36.284 50.789 1.00 48.66 179 VAL A O 1
ATOM 1280 N N . ARG A 1 180 ? -60.799 35.828 50.972 1.00 44.53 180 ARG A N 1
ATOM 1281 C CA . ARG A 1 180 ? -61.663 35.568 49.804 1.00 44.53 180 ARG A CA 1
ATOM 1282 C C . ARG A 1 180 ? -60.929 35.183 48.500 1.00 44.53 180 ARG A C 1
ATOM 1284 O O . ARG A 1 180 ? -60.453 36.038 47.774 1.00 44.53 180 ARG A O 1
ATOM 1291 N N . GLN A 1 181 ? -61.083 33.895 48.195 1.00 44.62 181 GLN A N 1
ATOM 1292 C CA . GLN A 1 181 ? -61.473 33.338 46.896 1.00 44.62 181 GLN A CA 1
ATOM 1293 C C . GLN A 1 181 ? -60.421 33.187 45.785 1.00 44.62 181 GLN A C 1
ATOM 1295 O O . GLN A 1 181 ? -59.789 34.132 45.337 1.00 44.62 181 GLN A O 1
ATOM 1300 N N . ASP A 1 182 ? -60.392 31.937 45.316 1.00 39.81 182 ASP A N 1
ATOM 1301 C CA . ASP A 1 182 ? -59.988 31.457 43.995 1.00 39.81 182 ASP A CA 1
ATOM 1302 C C . ASP A 1 182 ? -58.511 31.112 43.782 1.00 39.81 182 ASP A C 1
ATOM 1304 O O . ASP A 1 182 ? -57.785 31.745 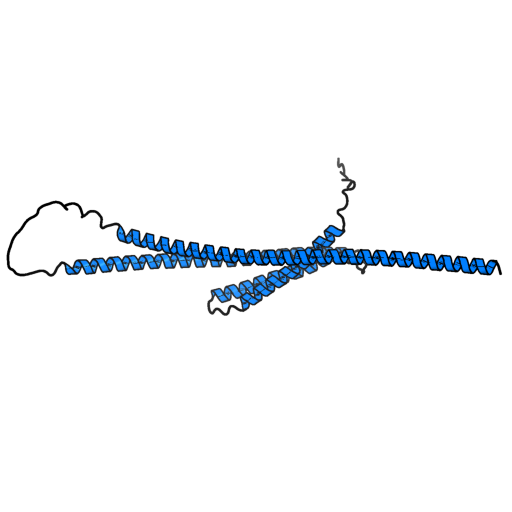43.029 1.00 39.81 182 ASP A O 1
ATOM 1308 N N . LEU A 1 183 ? -58.109 29.975 44.356 1.00 50.44 183 LEU A N 1
ATOM 1309 C CA . LEU A 1 183 ? -57.162 29.067 43.696 1.00 50.44 183 LEU A CA 1
ATOM 1310 C C . LEU A 1 183 ? -57.516 27.604 43.997 1.00 50.44 183 LEU A C 1
ATOM 1312 O O . LEU A 1 183 ? -56.719 26.795 44.464 1.00 50.44 183 LEU A O 1
ATOM 1316 N N . SER A 1 184 ? -58.765 27.252 43.700 1.00 45.03 184 SER A N 1
ATOM 1317 C CA . SER A 1 184 ? -59.231 25.871 43.581 1.00 45.03 184 SER A CA 1
ATOM 1318 C C . SER A 1 184 ? -58.988 25.337 42.162 1.00 45.03 184 SER A C 1
ATOM 1320 O O . SER A 1 184 ? -59.928 24.939 41.490 1.00 45.03 184 SER A O 1
ATOM 1322 N N . THR A 1 185 ? -57.735 25.339 41.698 1.00 48.03 185 THR A N 1
ATOM 1323 C CA . THR A 1 185 ? -57.267 24.612 40.496 1.00 48.03 185 THR A CA 1
ATOM 1324 C C . THR A 1 185 ? -55.740 24.478 40.547 1.00 48.03 185 THR A C 1
ATOM 1326 O O . THR A 1 185 ? -55.031 25.237 39.898 1.00 48.03 185 THR A O 1
ATOM 1329 N N . ALA A 1 186 ? -55.194 23.553 41.342 1.00 45.16 186 ALA A N 1
ATOM 1330 C CA . ALA A 1 186 ? -53.747 23.268 41.297 1.00 45.16 186 ALA A CA 1
ATOM 1331 C C . ALA A 1 186 ? -53.369 21.840 41.733 1.00 45.16 186 ALA A C 1
ATOM 1333 O O . ALA A 1 186 ? -52.246 21.593 42.167 1.00 45.16 186 ALA A O 1
ATOM 1334 N N . ARG A 1 187 ? -54.297 20.877 41.648 1.00 44.78 187 ARG A N 1
ATOM 1335 C CA . ARG A 1 187 ? -54.041 19.480 42.054 1.00 44.78 187 ARG A CA 1
ATOM 1336 C C . ARG A 1 187 ? -54.284 18.464 40.937 1.00 44.78 187 ARG A C 1
ATOM 1338 O O . ARG A 1 187 ? -54.746 17.359 41.186 1.00 44.78 187 ARG A O 1
ATOM 1345 N N . ALA A 1 188 ? -53.926 18.845 39.717 1.00 45.88 188 ALA A N 1
ATOM 1346 C CA . ALA A 1 188 ? -53.684 17.940 38.601 1.00 45.88 188 ALA A CA 1
ATOM 1347 C C . ALA A 1 188 ? -52.316 18.324 38.020 1.00 45.88 188 ALA A C 1
ATOM 1349 O O . ALA A 1 188 ? -52.159 19.447 37.554 1.00 45.88 188 ALA A O 1
ATOM 1350 N N . GLY A 1 189 ? -51.310 17.451 38.127 1.00 48.12 189 GLY A N 1
ATOM 1351 C CA . GLY A 1 189 ? -49.991 17.722 37.531 1.00 48.12 189 GLY A CA 1
ATOM 1352 C C . GLY A 1 189 ? -48.758 17.180 38.260 1.00 48.12 189 GLY A C 1
ATOM 1353 O O . GLY A 1 189 ? -47.649 17.512 37.868 1.00 48.12 189 GLY A O 1
ATOM 1354 N N . ARG A 1 190 ? -48.889 16.350 39.304 1.00 46.72 190 ARG A N 1
ATOM 1355 C CA . ARG A 1 190 ? -47.738 15.650 39.913 1.00 46.72 190 ARG A CA 1
ATOM 1356 C C . ARG A 1 190 ? -47.734 14.184 39.506 1.00 46.72 190 ARG A C 1
ATOM 1358 O O . ARG A 1 190 ? -48.115 13.317 40.281 1.00 46.72 190 ARG A O 1
ATOM 1365 N N . GLY A 1 191 ? -47.348 13.934 38.262 1.00 48.16 191 GLY A N 1
ATOM 1366 C CA . GLY A 1 191 ? -47.167 12.578 37.740 1.00 48.16 191 GLY A CA 1
ATOM 1367 C C . GLY A 1 191 ? -46.152 12.452 36.602 1.00 48.16 191 GLY A C 1
ATOM 1368 O O . GLY A 1 191 ? -45.889 11.332 36.192 1.00 48.16 191 GLY A O 1
ATOM 1369 N N . ALA A 1 192 ? -45.575 13.556 36.107 1.00 50.44 192 ALA A N 1
ATOM 1370 C CA . ALA A 1 192 ? -44.756 13.555 34.888 1.00 50.44 192 ALA A CA 1
ATOM 1371 C C . ALA A 1 192 ? -43.239 13.764 35.105 1.00 50.44 192 ALA A C 1
ATOM 1373 O O . ALA A 1 192 ? -42.456 13.488 34.208 1.00 50.44 192 ALA A O 1
ATOM 1374 N N . THR A 1 193 ? -42.777 14.197 36.282 1.00 55.50 193 THR A N 1
ATOM 1375 C CA . THR A 1 193 ? -41.430 14.796 36.385 1.00 55.50 193 THR A CA 1
ATOM 1376 C C . THR A 1 193 ? -40.257 13.808 36.451 1.00 55.50 193 THR A C 1
ATOM 1378 O O . THR A 1 193 ? -39.168 14.163 36.029 1.00 55.50 193 THR A O 1
ATOM 1381 N N . GLU A 1 194 ? -40.439 12.569 36.925 1.00 57.00 194 GLU A N 1
ATOM 1382 C CA . GLU A 1 194 ? -39.330 11.584 36.965 1.00 57.00 194 GLU A CA 1
ATOM 1383 C C . GLU A 1 194 ? -39.037 10.958 35.592 1.00 57.00 194 GLU A C 1
ATOM 1385 O O . GLU A 1 194 ? -37.897 10.612 35.298 1.00 57.00 194 GLU A O 1
ATOM 1390 N N . SER A 1 195 ? -40.057 10.847 34.736 1.00 57.84 195 SER A N 1
ATOM 1391 C CA . SER A 1 195 ? -39.900 10.424 33.338 1.00 57.84 195 SER A CA 1
ATOM 1392 C C . SER A 1 195 ? -39.160 11.490 32.526 1.00 57.84 195 SER A C 1
ATOM 1394 O O . SER A 1 195 ? -38.288 11.161 31.726 1.00 57.84 195 SER A O 1
ATOM 1396 N N . ASP A 1 196 ? -39.482 12.764 32.762 1.00 66.56 196 ASP A N 1
ATOM 1397 C CA . ASP A 1 196 ? -38.917 13.880 32.003 1.00 66.56 196 ASP A CA 1
ATOM 1398 C C . ASP A 1 196 ? -37.442 14.148 32.348 1.00 66.56 196 ASP A C 1
ATOM 1400 O O . ASP A 1 196 ? -36.667 14.482 31.454 1.00 66.56 196 ASP A O 1
ATOM 1404 N N . GLU A 1 197 ? -37.006 13.938 33.598 1.00 71.75 197 GLU A N 1
ATOM 1405 C CA . GLU A 1 197 ? -35.588 14.094 33.973 1.00 71.75 197 GLU A CA 1
ATOM 1406 C C . GLU A 1 197 ? -34.685 12.990 33.399 1.00 71.75 197 GLU A C 1
ATOM 1408 O O . GLU A 1 197 ? -33.569 13.278 32.961 1.00 71.75 197 GLU A O 1
ATOM 1413 N N . ALA A 1 198 ? -35.166 11.743 33.326 1.00 68.19 198 ALA A N 1
ATOM 1414 C CA . ALA A 1 198 ? -34.428 10.653 32.681 1.00 68.19 198 ALA A CA 1
ATOM 1415 C C . ALA A 1 198 ? -34.278 10.887 31.166 1.00 68.19 198 ALA A C 1
ATOM 1417 O O . ALA A 1 198 ? -33.197 10.686 30.611 1.00 68.19 198 ALA A O 1
ATOM 1418 N N . LEU A 1 199 ? -35.335 11.392 30.520 1.00 72.19 199 LEU A N 1
ATOM 1419 C CA . LEU A 1 199 ? -35.314 11.807 29.114 1.00 72.19 199 LEU A CA 1
ATOM 1420 C C . LEU A 1 199 ? -34.338 12.968 28.870 1.00 72.19 199 LEU A C 1
ATOM 1422 O O . LEU A 1 199 ? -33.646 12.987 27.852 1.00 72.19 199 LEU A O 1
ATOM 1426 N N . LEU A 1 200 ? -34.234 13.910 29.814 1.00 77.00 200 LEU A N 1
ATOM 1427 C CA . LEU A 1 200 ? -33.285 15.023 29.728 1.00 77.00 200 LEU A CA 1
ATOM 1428 C C . LEU A 1 200 ? -31.825 14.556 29.868 1.00 77.00 200 LEU A C 1
ATOM 1430 O O . LEU A 1 200 ? -30.946 15.056 29.166 1.00 77.00 200 LEU A O 1
ATOM 1434 N N . ALA A 1 201 ? -31.562 13.583 30.746 1.00 69.50 201 ALA A N 1
ATOM 1435 C CA . ALA A 1 201 ? -30.231 13.010 30.936 1.00 69.50 201 ALA A CA 1
ATOM 1436 C C . ALA A 1 201 ? -29.774 12.178 29.723 1.00 69.50 201 ALA A C 1
ATOM 1438 O O . ALA A 1 201 ? -28.624 12.304 29.296 1.00 69.50 201 ALA A O 1
ATOM 1439 N N . GLU A 1 202 ? -30.667 11.382 29.123 1.00 70.25 202 GLU A N 1
ATOM 1440 C CA . GLU A 1 202 ? -30.374 10.664 27.873 1.00 70.25 202 GLU A CA 1
ATOM 1441 C C . GLU A 1 202 ? -30.122 11.629 26.707 1.00 70.25 202 GLU A C 1
ATOM 1443 O O . GLU A 1 202 ? -29.194 11.413 25.925 1.00 70.25 202 GLU A O 1
ATOM 1448 N N . ALA A 1 203 ? -30.876 12.731 26.620 1.00 71.06 203 ALA A N 1
ATOM 1449 C CA . ALA A 1 203 ? -30.656 13.760 25.606 1.00 71.06 203 ALA A CA 1
ATOM 1450 C C . ALA A 1 203 ? -29.283 14.447 25.754 1.00 71.06 203 ALA A C 1
ATOM 1452 O O . ALA A 1 203 ? -28.587 14.646 24.758 1.00 71.06 203 ALA A O 1
ATOM 1453 N N . LEU A 1 204 ? -28.851 14.746 26.985 1.00 76.62 204 LEU A N 1
ATOM 1454 C CA . LEU A 1 204 ? -27.528 15.328 27.254 1.00 76.62 204 LEU A CA 1
ATOM 1455 C C . LEU A 1 204 ? -26.380 14.354 26.956 1.00 76.62 204 LEU A C 1
ATOM 1457 O O . LEU A 1 204 ? -25.351 14.760 26.412 1.00 76.62 204 LEU A O 1
ATOM 1461 N N . LEU A 1 205 ? -26.547 13.066 27.276 1.00 68.56 205 LEU A N 1
ATOM 1462 C CA . LEU A 1 205 ? -25.561 12.037 26.940 1.00 68.56 205 LEU A CA 1
ATOM 1463 C C . LEU A 1 205 ? -25.443 11.869 25.417 1.00 68.56 205 LEU A C 1
ATOM 1465 O O . LEU A 1 205 ? -24.335 11.792 24.885 1.00 68.56 205 LEU A O 1
ATOM 1469 N N . ALA A 1 206 ? -26.577 11.861 24.711 1.00 62.91 206 ALA A N 1
ATOM 1470 C CA . ALA A 1 206 ? -26.606 11.798 23.256 1.00 62.91 206 ALA A CA 1
ATOM 1471 C C . ALA A 1 206 ? -25.892 13.004 22.624 1.00 62.91 206 ALA A C 1
ATOM 1473 O O . ALA A 1 206 ? -25.083 12.811 21.718 1.00 62.91 206 ALA A O 1
ATOM 1474 N N . GLU A 1 207 ? -26.100 14.226 23.131 1.00 76.81 207 GLU A N 1
ATOM 1475 C CA . GLU A 1 207 ? -25.356 15.405 22.665 1.00 76.81 207 GLU A CA 1
ATOM 1476 C C . GLU A 1 207 ? -23.845 15.288 22.903 1.00 76.81 207 GLU A C 1
ATOM 1478 O O . GLU A 1 207 ? -23.060 15.616 22.010 1.00 76.81 207 GLU A O 1
ATOM 1483 N N . GLN A 1 208 ? -23.411 14.783 24.063 1.00 69.25 208 GLN A N 1
ATOM 1484 C CA . GLN A 1 208 ? -21.982 14.584 24.324 1.00 69.25 208 GLN A CA 1
ATOM 1485 C C . GLN A 1 208 ? -21.360 13.543 23.387 1.00 69.25 208 GLN A C 1
ATOM 1487 O O . GLN A 1 208 ? -20.261 13.768 22.878 1.00 69.25 208 GLN A O 1
ATOM 1492 N N . ILE A 1 209 ? -22.061 12.439 23.110 1.00 57.62 209 ILE A N 1
ATOM 1493 C CA . ILE A 1 209 ? -21.598 11.406 22.172 1.00 57.62 209 ILE A CA 1
ATOM 1494 C C . ILE A 1 209 ? -21.533 11.964 20.746 1.00 57.62 209 ILE A C 1
ATOM 1496 O O . ILE A 1 209 ? -20.536 11.750 20.056 1.00 57.62 209 ILE A O 1
ATOM 1500 N N . ILE A 1 210 ? -22.547 12.717 20.308 1.00 66.06 210 ILE A N 1
ATOM 1501 C CA . ILE A 1 210 ? -22.561 13.363 18.987 1.00 66.06 210 ILE A CA 1
ATOM 1502 C C . ILE A 1 210 ? -21.401 14.360 18.866 1.00 66.06 210 ILE A C 1
ATOM 1504 O O . ILE A 1 210 ? -20.700 14.361 17.855 1.00 66.06 210 ILE A O 1
ATOM 1508 N N . SER A 1 211 ? -21.147 15.159 19.904 1.00 72.62 211 SER A N 1
ATOM 1509 C CA . SER A 1 211 ? -20.031 16.110 19.947 1.00 72.62 211 SER A CA 1
ATOM 1510 C C . SER A 1 211 ? -18.666 15.407 19.905 1.00 72.62 211 SER A C 1
ATOM 1512 O O . SER A 1 211 ? -17.786 15.783 19.126 1.00 72.62 211 SER A O 1
ATOM 1514 N N . ALA A 1 212 ? -18.500 14.320 20.665 1.00 56.16 212 ALA A N 1
ATOM 1515 C CA . ALA A 1 212 ? -17.283 13.513 20.656 1.00 56.16 212 ALA A CA 1
ATOM 1516 C C . ALA A 1 212 ? -17.040 12.859 19.286 1.00 56.16 212 ALA A C 1
ATOM 1518 O O . ALA A 1 212 ? -15.931 12.944 18.752 1.00 56.16 212 ALA A O 1
ATOM 1519 N N . LEU A 1 213 ? -18.076 12.276 18.676 1.00 52.12 213 LEU A N 1
ATOM 1520 C CA . LEU A 1 213 ? -18.000 11.696 17.334 1.00 52.12 213 LEU A CA 1
ATOM 1521 C C . LEU A 1 213 ? -17.675 12.751 16.274 1.00 52.12 213 LEU A C 1
ATOM 1523 O O . LEU A 1 213 ? -16.836 12.489 15.417 1.00 52.12 213 LEU A O 1
ATOM 1527 N N . ALA A 1 214 ? -18.264 13.947 16.363 1.00 66.62 214 ALA A N 1
ATOM 1528 C CA . ALA A 1 214 ? -17.949 15.065 15.475 1.00 66.62 214 ALA A CA 1
ATOM 1529 C C . ALA A 1 214 ? -16.486 15.526 15.613 1.00 66.62 214 ALA A C 1
ATOM 1531 O O . ALA A 1 214 ? -15.837 15.862 14.623 1.00 66.62 214 ALA A O 1
ATOM 1532 N N . SER A 1 215 ? -15.933 15.506 16.830 1.00 65.44 215 SER A N 1
ATOM 1533 C CA . SER A 1 215 ? -14.516 15.820 17.052 1.00 65.44 215 SER A CA 1
ATOM 1534 C C . SER A 1 215 ? -13.580 14.748 16.477 1.00 65.44 215 SER A C 1
ATOM 1536 O O . SER A 1 215 ? -12.538 15.076 15.907 1.00 65.44 215 SER A O 1
ATOM 1538 N N . LEU A 1 216 ? -13.974 13.472 16.569 1.00 50.41 216 LEU A N 1
ATOM 1539 C CA . LEU A 1 216 ? -13.193 12.340 16.076 1.00 50.41 216 LEU A CA 1
ATOM 1540 C C . LEU A 1 216 ? -13.187 12.296 14.542 1.00 50.41 216 LEU A C 1
ATOM 1542 O O . LEU A 1 216 ? -12.137 12.077 13.940 1.00 50.41 216 LEU A O 1
ATOM 1546 N N . THR A 1 217 ? -14.328 12.562 13.899 1.00 54.06 217 THR A N 1
ATOM 1547 C CA . THR A 1 217 ? -14.405 12.676 12.436 1.00 54.06 217 THR A CA 1
ATOM 1548 C C . THR A 1 217 ? -13.620 13.880 11.927 1.00 54.06 217 THR A C 1
ATOM 1550 O O . THR A 1 217 ? -12.891 13.743 10.948 1.00 54.06 217 THR A O 1
ATOM 1553 N N . ALA A 1 218 ? -13.661 15.020 12.623 1.00 70.88 218 ALA A N 1
ATOM 1554 C CA . ALA A 1 218 ? -12.829 16.174 12.283 1.00 70.88 218 ALA A CA 1
ATOM 1555 C C . ALA A 1 218 ? -11.321 15.873 12.404 1.00 70.88 218 ALA A C 1
ATOM 1557 O O . ALA A 1 218 ? -10.532 16.322 11.571 1.00 70.88 218 ALA A O 1
ATOM 1558 N N . ALA A 1 219 ? -10.905 15.097 13.411 1.00 57.84 219 ALA A N 1
ATOM 1559 C CA . ALA A 1 219 ? -9.514 14.672 13.566 1.00 57.84 219 ALA A CA 1
ATOM 1560 C C . ALA A 1 219 ? -9.075 13.702 12.455 1.00 57.84 219 ALA A C 1
ATOM 1562 O O . ALA A 1 219 ? -8.023 13.907 11.850 1.00 57.84 219 ALA A O 1
ATOM 1563 N N . ALA A 1 220 ? -9.906 12.707 12.131 1.00 52.62 220 ALA A N 1
ATOM 1564 C CA . ALA A 1 220 ? -9.642 11.768 11.040 1.00 52.62 220 ALA A CA 1
ATOM 1565 C C . ALA A 1 220 ? -9.561 12.475 9.676 1.00 52.62 220 ALA A C 1
ATOM 1567 O O . ALA A 1 220 ? -8.713 12.147 8.847 1.00 52.62 220 ALA A O 1
ATOM 1568 N N . GLN A 1 221 ? -10.401 13.489 9.459 1.00 70.38 221 GLN A N 1
ATOM 1569 C CA . GLN A 1 221 ? -10.396 14.271 8.227 1.00 70.38 221 GLN A CA 1
ATOM 1570 C C . GLN A 1 221 ? -9.126 15.124 8.092 1.00 70.38 221 GLN A C 1
ATOM 1572 O O . GLN A 1 221 ? -8.543 15.169 7.012 1.00 70.38 221 GLN A O 1
ATOM 1577 N N . ARG A 1 222 ? -8.619 15.704 9.191 1.00 78.69 222 ARG A N 1
ATOM 1578 C CA . ARG A 1 222 ? -7.312 16.392 9.197 1.00 78.69 222 ARG A CA 1
ATOM 1579 C C . ARG A 1 222 ? -6.147 15.453 8.901 1.00 78.69 222 ARG A C 1
ATOM 1581 O O . ARG A 1 222 ? -5.202 15.846 8.223 1.00 78.69 222 ARG A O 1
ATOM 1588 N N . GLU A 1 223 ? -6.193 14.222 9.405 1.00 62.78 223 GLU A N 1
ATOM 1589 C CA . GLU A 1 223 ? -5.152 13.232 9.116 1.00 62.78 223 GLU A CA 1
ATOM 1590 C C . GLU A 1 223 ? -5.169 12.820 7.636 1.00 62.78 223 GLU A C 1
ATOM 1592 O O . GLU A 1 223 ? -4.110 12.729 7.013 1.00 62.78 223 GLU A O 1
ATOM 1597 N N . GLN A 1 224 ? -6.355 12.671 7.034 1.00 69.88 224 GLN A N 1
ATOM 1598 C CA . GLN A 1 224 ? -6.481 12.453 5.589 1.00 69.88 224 GLN A CA 1
ATOM 1599 C C . GLN A 1 224 ? -5.985 13.644 4.758 1.00 69.88 224 GLN A C 1
ATOM 1601 O O . GLN A 1 224 ? -5.319 13.426 3.747 1.00 69.88 224 GLN A O 1
ATOM 1606 N N . GLU A 1 225 ? -6.255 14.885 5.172 1.00 82.56 225 GLU A N 1
ATOM 1607 C CA . GLU A 1 225 ? -5.739 16.082 4.493 1.00 82.56 225 GLU A CA 1
ATOM 1608 C C . GLU A 1 225 ? -4.206 16.132 4.519 1.00 82.56 225 GLU A C 1
ATOM 1610 O O . GLU A 1 225 ? -3.588 16.333 3.475 1.00 82.56 225 GLU A O 1
ATOM 1615 N N . LEU A 1 226 ? -3.579 15.844 5.665 1.00 75.31 226 LEU A N 1
ATOM 1616 C CA . LEU A 1 226 ? -2.116 15.767 5.778 1.00 75.31 226 LEU A CA 1
ATOM 1617 C C . LEU A 1 226 ? -1.518 14.662 4.898 1.00 75.31 226 LEU A C 1
ATOM 1619 O O . LEU A 1 226 ? -0.471 14.857 4.278 1.00 75.31 226 LEU A O 1
ATOM 1623 N N . GLN A 1 227 ? -2.176 13.502 4.812 1.00 61.84 227 GLN A N 1
ATOM 1624 C CA . GLN A 1 227 ? -1.737 12.436 3.911 1.00 61.84 227 GLN A CA 1
ATOM 1625 C C . GLN A 1 227 ? -1.889 12.831 2.440 1.00 61.84 227 GLN A C 1
ATOM 1627 O O . GLN A 1 227 ? -0.990 12.566 1.642 1.00 61.84 227 GLN A O 1
ATOM 1632 N N . LEU A 1 228 ? -2.981 13.506 2.076 1.00 73.31 228 LEU A N 1
ATOM 1633 C CA . LEU A 1 228 ? -3.187 14.010 0.722 1.00 73.31 228 LEU A CA 1
ATOM 1634 C C . LEU A 1 228 ? -2.142 15.072 0.354 1.00 73.31 228 LEU A C 1
ATOM 1636 O O . LEU A 1 228 ? -1.603 15.031 -0.751 1.00 73.31 228 LEU A O 1
ATOM 1640 N N . GLU A 1 229 ? -1.803 15.980 1.272 1.00 80.00 229 GLU A N 1
ATOM 1641 C CA . GLU A 1 229 ? -0.723 16.955 1.085 1.00 80.00 229 GLU A CA 1
ATOM 1642 C C . GLU A 1 229 ? 0.637 16.273 0.903 1.00 80.00 229 GLU A C 1
ATOM 1644 O O . GLU A 1 229 ? 1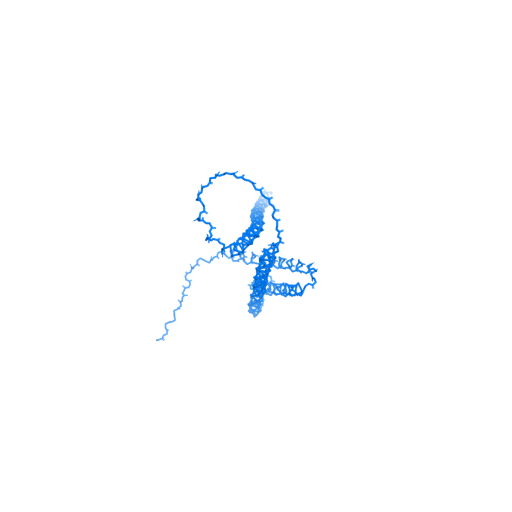.390 16.647 0.002 1.00 80.00 229 GLU A O 1
ATOM 1649 N N . ALA A 1 230 ? 0.942 15.238 1.692 1.00 58.16 230 ALA A N 1
ATOM 1650 C CA . ALA A 1 230 ? 2.174 14.465 1.548 1.00 58.16 230 ALA A CA 1
ATOM 1651 C C . ALA A 1 230 ? 2.246 13.751 0.187 1.00 58.16 230 ALA A C 1
ATOM 1653 O O . ALA A 1 230 ? 3.271 13.817 -0.492 1.00 58.16 230 ALA A O 1
ATOM 1654 N N . VAL A 1 231 ? 1.149 13.132 -0.261 1.00 57.25 231 VAL A N 1
ATOM 1655 C CA . VAL A 1 231 ? 1.064 12.495 -1.587 1.00 57.25 231 VAL A CA 1
ATOM 1656 C C . VAL A 1 231 ? 1.211 13.529 -2.703 1.00 57.25 231 VAL A C 1
ATOM 1658 O O . VAL A 1 231 ? 1.951 13.300 -3.658 1.00 57.25 231 VAL A O 1
ATOM 1661 N N . GLN A 1 232 ? 0.575 14.697 -2.581 1.00 72.25 232 GLN A N 1
ATOM 1662 C CA . GLN A 1 232 ? 0.751 15.787 -3.541 1.00 72.25 232 GLN A CA 1
ATOM 1663 C C . GLN A 1 232 ? 2.187 16.324 -3.553 1.00 72.25 232 GLN A C 1
ATOM 1665 O O . GLN A 1 232 ? 2.700 16.648 -4.622 1.00 72.25 232 GLN A O 1
ATOM 1670 N N . ALA A 1 233 ? 2.858 16.410 -2.401 1.00 61.47 233 ALA A N 1
ATOM 1671 C CA . ALA A 1 233 ? 4.259 16.813 -2.321 1.00 61.47 233 ALA A CA 1
ATOM 1672 C C . ALA A 1 233 ? 5.176 15.797 -3.021 1.00 61.47 233 ALA A C 1
ATOM 1674 O O . ALA A 1 233 ? 6.046 16.196 -3.796 1.00 61.47 233 ALA A O 1
ATOM 1675 N N . VAL A 1 234 ? 4.929 14.497 -2.828 1.00 54.12 234 VAL A N 1
ATOM 1676 C CA . VAL A 1 234 ? 5.637 13.421 -3.539 1.00 54.12 234 VAL A CA 1
ATOM 1677 C C . VAL A 1 234 ? 5.367 13.482 -5.045 1.00 54.12 234 VAL A C 1
ATOM 1679 O O . VAL A 1 234 ? 6.307 13.378 -5.825 1.00 54.12 234 VAL A O 1
ATOM 1682 N N . ALA A 1 235 ? 4.126 13.734 -5.471 1.00 54.75 235 ALA A N 1
ATOM 1683 C CA . ALA A 1 235 ? 3.777 13.884 -6.886 1.00 54.75 235 ALA A CA 1
ATOM 1684 C C . ALA A 1 235 ? 4.440 15.114 -7.542 1.00 54.75 235 ALA A C 1
ATOM 1686 O O . ALA A 1 235 ? 4.829 15.076 -8.707 1.00 54.75 235 ALA A O 1
ATOM 1687 N N . ARG A 1 236 ? 4.611 16.217 -6.801 1.00 70.44 236 ARG A N 1
ATOM 1688 C CA . ARG A 1 236 ? 5.375 17.384 -7.281 1.00 70.44 236 ARG A CA 1
ATOM 1689 C C . ARG A 1 236 ? 6.869 17.078 -7.368 1.00 70.44 236 ARG A C 1
ATOM 1691 O O . ARG A 1 236 ? 7.519 17.495 -8.324 1.00 70.44 236 ARG A O 1
ATOM 1698 N N . ALA A 1 237 ? 7.408 16.340 -6.398 1.00 60.44 237 ALA A N 1
ATOM 1699 C CA . ALA A 1 237 ? 8.797 15.900 -6.425 1.00 60.44 237 ALA A CA 1
ATOM 1700 C C . ALA A 1 237 ? 9.064 14.951 -7.607 1.00 60.44 237 ALA A C 1
ATOM 1702 O O . ALA A 1 237 ? 10.052 15.133 -8.316 1.00 60.44 237 ALA A O 1
ATOM 1703 N N . SER A 1 238 ? 8.159 14.011 -7.897 1.00 60.66 238 SER A N 1
ATOM 1704 C CA . SER A 1 238 ? 8.296 13.109 -9.046 1.00 60.66 238 SER A CA 1
ATOM 1705 C C . SER A 1 238 ? 8.182 13.840 -10.386 1.00 60.66 238 SER A C 1
ATOM 1707 O O . SER A 1 238 ? 8.982 13.572 -11.279 1.00 60.66 238 SER A O 1
ATOM 1709 N N . ALA A 1 239 ? 7.286 14.828 -10.510 1.00 68.12 239 ALA A N 1
ATOM 1710 C CA . ALA A 1 239 ? 7.220 15.688 -11.695 1.00 68.12 239 ALA A CA 1
ATOM 1711 C C . ALA A 1 239 ? 8.545 16.438 -11.931 1.00 68.12 239 ALA A C 1
ATOM 1713 O O . ALA A 1 239 ? 9.057 16.462 -13.048 1.00 68.12 239 ALA A O 1
ATOM 1714 N N . SER A 1 240 ? 9.163 16.964 -10.865 1.00 76.44 240 SER A N 1
ATOM 1715 C CA . SER A 1 240 ? 10.470 17.630 -10.969 1.00 76.44 240 SER A CA 1
ATOM 1716 C C . SER A 1 240 ? 11.605 16.681 -11.373 1.00 76.44 240 SER A C 1
ATOM 1718 O O . SER A 1 240 ? 12.549 17.090 -12.050 1.00 76.44 240 SER A O 1
ATOM 1720 N N . GLN A 1 241 ? 11.508 15.404 -10.998 1.00 72.56 241 GLN A N 1
ATOM 1721 C CA . GLN A 1 241 ? 12.491 14.389 -11.361 1.00 72.56 241 GLN A CA 1
ATOM 1722 C C . GLN A 1 241 ? 12.350 13.968 -12.828 1.00 72.56 241 GLN A C 1
ATOM 1724 O O . GLN A 1 241 ? 13.354 13.855 -13.529 1.00 72.56 241 GLN A O 1
ATOM 1729 N N . GLN A 1 242 ? 11.116 13.858 -13.323 1.00 78.81 242 GLN A N 1
ATOM 1730 C CA . GLN A 1 242 ? 10.839 13.617 -14.737 1.00 78.81 242 GLN A CA 1
ATOM 1731 C C . GLN A 1 242 ? 11.366 14.758 -15.626 1.00 78.81 242 GLN A C 1
ATOM 1733 O O . GLN A 1 242 ? 11.987 14.497 -16.658 1.00 78.81 242 GLN A O 1
ATOM 1738 N N . ASP A 1 243 ? 11.198 16.016 -15.209 1.00 74.56 243 ASP A N 1
ATOM 1739 C CA . ASP A 1 243 ? 11.762 17.173 -15.919 1.00 74.56 243 ASP A CA 1
ATOM 1740 C C . ASP A 1 243 ? 13.300 17.139 -15.950 1.00 74.56 243 ASP A C 1
ATOM 1742 O O . ASP A 1 243 ? 13.922 17.471 -16.967 1.00 74.56 243 ASP A O 1
ATOM 1746 N N . LEU A 1 244 ? 13.927 16.691 -14.857 1.00 77.12 244 LEU A N 1
ATOM 1747 C CA . LEU A 1 244 ? 15.376 16.521 -14.772 1.00 77.12 244 LEU A CA 1
ATOM 1748 C C . LEU A 1 244 ? 15.878 15.419 -15.720 1.00 77.12 244 LEU A C 1
ATOM 1750 O O . LEU A 1 244 ? 16.908 15.592 -16.377 1.00 77.12 244 LEU A O 1
ATOM 1754 N N . ASP A 1 245 ? 15.139 14.316 -15.842 1.00 84.00 245 ASP A N 1
ATOM 1755 C CA . ASP A 1 245 ? 15.464 13.220 -16.757 1.00 84.00 245 ASP A CA 1
ATOM 1756 C C . ASP A 1 245 ? 15.301 13.629 -18.226 1.00 84.00 245 ASP A C 1
ATOM 1758 O O . ASP A 1 245 ? 16.173 13.335 -19.051 1.00 84.00 245 ASP A O 1
ATOM 1762 N N . ILE A 1 246 ? 14.257 14.400 -18.555 1.00 80.75 246 ILE A N 1
ATOM 1763 C CA . ILE A 1 246 ? 14.084 14.998 -19.888 1.00 80.75 246 ILE A CA 1
ATOM 1764 C C . ILE A 1 246 ? 15.255 15.941 -20.203 1.00 80.75 246 ILE A C 1
ATOM 1766 O O . ILE A 1 246 ? 15.831 15.884 -21.296 1.00 80.75 246 ILE A O 1
ATOM 1770 N N . ALA A 1 247 ? 15.657 16.786 -19.249 1.00 67.00 247 ALA A N 1
ATOM 1771 C CA . ALA A 1 247 ? 16.807 17.673 -19.414 1.00 67.00 247 ALA A CA 1
ATOM 1772 C C . ALA A 1 247 ? 18.111 16.884 -19.627 1.00 67.00 247 ALA A C 1
ATOM 1774 O O . ALA A 1 247 ? 18.916 17.239 -20.493 1.00 67.00 247 ALA A O 1
ATOM 1775 N N . ARG A 1 248 ? 18.299 15.774 -18.902 1.00 77.25 248 ARG A N 1
ATOM 1776 C CA . ARG A 1 248 ? 19.467 14.894 -19.031 1.00 77.25 248 ARG A CA 1
ATOM 1777 C C . ARG A 1 248 ? 19.512 14.186 -20.384 1.00 77.25 248 ARG A C 1
ATOM 1779 O O . ARG A 1 248 ? 20.573 14.169 -21.009 1.00 77.25 248 ARG A O 1
ATOM 1786 N N . GLN A 1 249 ? 18.384 13.668 -20.873 1.00 85.31 249 GLN A N 1
ATOM 1787 C CA . GLN A 1 249 ? 18.289 13.095 -22.221 1.00 85.31 249 GLN A CA 1
ATOM 1788 C C . GLN A 1 249 ? 18.602 14.137 -23.297 1.00 85.31 249 GLN A C 1
ATOM 1790 O O . GLN A 1 249 ? 19.362 13.866 -24.231 1.00 85.31 249 GLN A O 1
ATOM 1795 N N . LYS A 1 250 ? 18.079 15.361 -23.151 1.00 79.44 250 LYS A N 1
ATOM 1796 C CA . LYS A 1 250 ? 18.367 16.453 -24.085 1.00 79.44 250 LYS A CA 1
ATOM 1797 C C . LYS A 1 250 ? 19.858 16.792 -24.100 1.00 79.44 250 LYS A C 1
ATOM 1799 O O . LYS A 1 250 ? 20.435 16.900 -25.182 1.00 79.44 250 LYS A O 1
ATOM 1804 N N . LEU A 1 251 ? 20.498 16.868 -22.932 1.00 78.62 251 LEU A N 1
ATOM 1805 C CA . LEU A 1 251 ? 21.940 17.098 -22.816 1.00 78.62 251 LEU A CA 1
ATOM 1806 C C . LEU A 1 251 ? 22.755 15.976 -23.483 1.00 78.62 251 LEU A C 1
ATOM 1808 O O . LEU A 1 251 ? 23.687 16.255 -24.235 1.00 78.62 251 LEU A O 1
ATOM 1812 N N . GLN A 1 252 ? 22.374 14.711 -23.274 1.00 85.94 252 GLN A N 1
ATOM 1813 C CA . GLN A 1 252 ? 23.022 13.568 -23.929 1.00 85.94 252 GLN A CA 1
ATOM 1814 C C . GLN A 1 252 ? 22.882 13.621 -25.454 1.00 85.94 252 GLN A C 1
ATOM 1816 O O . GLN A 1 252 ? 23.857 13.381 -26.166 1.00 85.94 252 GLN A O 1
ATOM 1821 N N . SER A 1 253 ? 21.703 13.990 -25.963 1.00 87.81 253 SER A N 1
ATOM 1822 C CA . SER A 1 253 ? 21.482 14.132 -27.407 1.00 87.81 253 SER A CA 1
ATOM 1823 C C . SER A 1 253 ? 22.359 15.232 -28.020 1.00 87.81 253 SER A C 1
ATOM 1825 O O . SER A 1 253 ? 22.934 15.039 -29.092 1.00 87.81 253 SER A O 1
ATOM 1827 N N . GLN A 1 254 ? 22.540 16.354 -27.312 1.00 85.62 254 GLN A N 1
ATOM 1828 C CA . GLN A 1 254 ? 23.431 17.437 -27.734 1.00 85.62 254 GLN A CA 1
ATOM 1829 C C . GLN A 1 254 ? 24.901 17.006 -27.724 1.00 85.62 254 GLN A C 1
ATOM 1831 O O . GLN A 1 254 ? 25.634 17.322 -28.659 1.00 85.62 254 GLN A O 1
ATOM 1836 N N . MET A 1 255 ? 25.324 16.239 -26.714 1.00 82.25 255 MET A N 1
ATOM 1837 C CA . MET A 1 255 ? 26.679 15.680 -26.654 1.00 82.25 255 MET A CA 1
ATOM 1838 C C . MET A 1 255 ? 26.970 14.772 -27.856 1.00 82.25 255 MET A C 1
ATOM 1840 O O . MET A 1 255 ? 27.999 14.930 -28.507 1.00 82.25 255 MET A O 1
ATOM 1844 N N . GLN A 1 256 ? 26.035 13.885 -28.208 1.00 90.62 256 GLN A N 1
ATOM 1845 C CA . GLN A 1 256 ? 26.181 13.007 -29.373 1.00 90.62 256 GLN A CA 1
ATOM 1846 C C . GLN A 1 256 ? 26.239 13.787 -30.692 1.00 90.62 256 GLN A C 1
ATOM 1848 O O . GLN A 1 256 ? 26.977 13.410 -31.601 1.00 90.62 256 GLN A O 1
ATOM 1853 N N . GLN A 1 257 ? 25.474 14.875 -30.825 1.00 86.94 257 GLN A N 1
ATOM 1854 C CA . GLN A 1 257 ? 25.558 15.744 -32.003 1.00 86.94 257 GLN A CA 1
ATOM 1855 C C . GLN A 1 257 ? 26.930 16.421 -32.111 1.00 86.94 257 GLN A C 1
ATOM 1857 O O . GLN A 1 257 ? 27.513 16.442 -33.194 1.00 86.94 257 GLN A O 1
ATOM 1862 N N . LEU A 1 258 ? 27.471 16.917 -30.996 1.00 87.50 258 LEU A N 1
ATOM 1863 C CA . LEU A 1 258 ? 28.811 17.508 -30.941 1.00 87.50 258 LEU A CA 1
ATOM 1864 C C . LEU A 1 258 ? 29.908 16.506 -31.313 1.00 87.50 258 LEU A C 1
ATOM 1866 O O . LEU A 1 258 ? 30.827 16.855 -32.052 1.00 87.50 258 LEU A O 1
ATOM 1870 N N . GLU A 1 259 ? 29.804 15.259 -30.852 1.00 90.81 259 GLU A N 1
ATOM 1871 C CA . GLU A 1 259 ? 30.747 14.200 -31.227 1.00 90.81 259 GLU A CA 1
ATOM 1872 C C . GLU A 1 259 ? 30.713 13.898 -32.727 1.00 90.81 259 GLU A C 1
ATOM 1874 O O . GLU A 1 259 ? 31.773 13.774 -33.338 1.00 90.81 259 GLU A O 1
ATOM 1879 N N . ARG A 1 260 ? 29.525 13.865 -33.348 1.00 91.00 260 ARG A N 1
ATOM 1880 C CA . ARG A 1 260 ? 29.408 13.695 -34.807 1.00 91.00 260 ARG A CA 1
ATOM 1881 C C . ARG A 1 260 ? 30.081 14.835 -35.562 1.00 91.00 260 ARG A C 1
ATOM 1883 O O . ARG A 1 260 ? 30.913 14.575 -36.423 1.00 91.00 260 ARG A O 1
ATOM 1890 N N . VAL A 1 261 ? 29.796 16.082 -35.180 1.00 88.06 261 VAL A N 1
ATOM 1891 C CA . VAL A 1 261 ? 30.420 17.265 -35.798 1.00 88.06 261 VAL A CA 1
ATOM 1892 C C . VAL A 1 261 ? 31.940 17.230 -35.641 1.00 88.06 261 VAL A C 1
ATOM 1894 O O . VAL A 1 261 ? 32.669 17.545 -36.579 1.00 88.06 261 VAL A O 1
ATOM 1897 N N . ARG A 1 262 ? 32.442 16.805 -34.476 1.00 90.50 262 ARG A N 1
ATOM 1898 C CA . ARG A 1 262 ? 33.880 16.634 -34.247 1.00 90.50 262 ARG A CA 1
ATOM 1899 C C . ARG A 1 262 ? 34.480 15.564 -35.163 1.00 90.50 262 ARG A C 1
ATOM 1901 O O . ARG A 1 262 ? 35.548 15.794 -35.723 1.00 90.50 262 ARG A O 1
ATOM 1908 N N . CYS A 1 263 ? 33.819 14.417 -35.321 1.00 91.44 263 CYS A N 1
ATOM 1909 C CA . CYS A 1 263 ? 34.261 13.363 -36.237 1.00 91.44 263 CYS A CA 1
ATOM 1910 C C . CYS A 1 263 ? 34.292 13.839 -37.696 1.00 91.44 263 CYS A C 1
ATOM 1912 O O . CYS A 1 263 ? 35.263 13.557 -38.398 1.00 91.44 263 CYS A O 1
ATOM 1914 N N . ASP A 1 264 ? 33.281 14.590 -38.133 1.00 90.62 264 ASP A N 1
ATOM 1915 C CA . ASP A 1 264 ? 33.221 15.146 -39.489 1.00 90.62 264 ASP A CA 1
ATOM 1916 C C . ASP A 1 264 ? 34.331 16.180 -39.728 1.00 90.62 264 ASP A C 1
ATOM 1918 O O . ASP A 1 264 ? 34.967 16.182 -40.783 1.00 90.62 264 ASP A O 1
ATOM 1922 N N . LEU A 1 265 ? 34.630 17.014 -38.726 1.00 91.44 265 LEU A N 1
ATOM 1923 C CA . LEU A 1 265 ? 35.725 17.983 -38.788 1.00 91.44 265 LEU A CA 1
ATOM 1924 C C . LEU A 1 265 ? 37.093 17.291 -38.892 1.00 91.44 265 LEU A C 1
ATOM 1926 O O . LEU A 1 265 ? 37.914 17.669 -39.725 1.00 91.44 265 LEU A O 1
ATOM 1930 N N . GLU A 1 266 ? 37.335 16.261 -38.077 1.00 94.25 266 GLU A N 1
ATOM 1931 C CA . GLU A 1 266 ? 38.568 15.461 -38.131 1.00 94.25 266 GLU A CA 1
ATOM 1932 C C . GLU A 1 266 ? 38.724 14.742 -39.475 1.00 94.25 266 GLU A C 1
ATOM 1934 O O . GLU A 1 266 ? 39.831 14.638 -40.001 1.00 94.25 266 GLU A O 1
ATOM 1939 N N . ARG A 1 267 ? 37.619 14.275 -40.062 1.00 95.38 267 ARG A N 1
ATOM 1940 C CA . ARG A 1 267 ? 37.623 13.682 -41.399 1.00 95.38 267 ARG A CA 1
ATOM 1941 C C . ARG A 1 267 ? 37.986 14.712 -42.469 1.00 95.38 267 ARG A C 1
ATOM 1943 O O . ARG A 1 267 ? 38.903 14.465 -43.245 1.00 95.38 267 ARG A O 1
ATOM 1950 N N . SER A 1 268 ? 37.325 15.869 -42.473 1.00 88.81 268 SER A N 1
ATOM 1951 C CA . SER A 1 268 ? 37.600 16.948 -43.431 1.00 88.81 268 SER A CA 1
ATOM 1952 C C . SER A 1 268 ? 39.039 17.460 -43.323 1.00 88.81 268 SER A C 1
ATOM 1954 O O . SER A 1 268 ? 39.672 17.751 -44.336 1.00 88.81 268 SER A O 1
ATOM 1956 N N . LYS A 1 269 ? 39.590 17.505 -42.103 1.00 94.62 269 LYS A N 1
ATOM 1957 C CA . LYS A 1 269 ?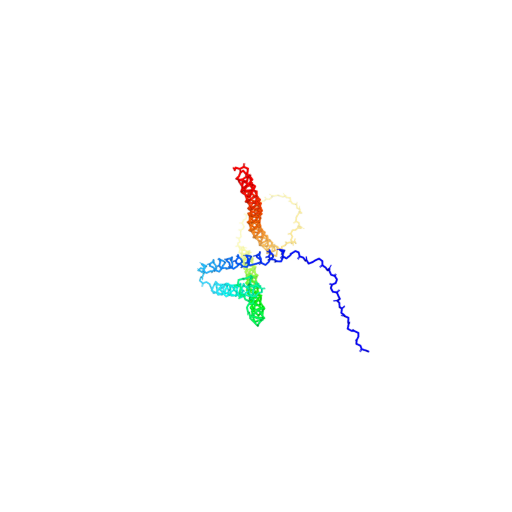 40.996 17.839 -41.871 1.00 94.62 269 LYS A CA 1
ATOM 1958 C C . LYS A 1 269 ? 41.942 16.849 -42.559 1.00 94.62 269 LYS A C 1
ATOM 1960 O O . LYS A 1 269 ? 42.854 17.295 -43.246 1.00 94.62 269 LYS A O 1
ATOM 1965 N N . ARG A 1 270 ? 41.719 15.535 -42.416 1.00 96.69 270 ARG A N 1
ATOM 1966 C CA . ARG A 1 270 ? 42.549 14.511 -43.085 1.00 96.69 270 ARG A CA 1
ATOM 1967 C C . ARG A 1 270 ? 42.451 14.601 -44.604 1.00 96.69 270 ARG A C 1
ATOM 1969 O O . ARG A 1 270 ? 43.473 14.561 -45.272 1.00 96.69 270 ARG A O 1
ATOM 1976 N N . GLU A 1 271 ? 41.245 14.789 -45.138 1.00 96.19 271 GLU A N 1
ATOM 1977 C CA . GLU A 1 271 ? 41.028 14.962 -46.582 1.00 96.19 271 GLU A CA 1
ATOM 1978 C C . GLU A 1 271 ? 41.782 16.198 -47.122 1.00 96.19 271 GLU A C 1
ATOM 1980 O O . GLU A 1 271 ? 42.352 16.158 -48.212 1.00 96.19 271 GLU A O 1
ATOM 1985 N N . ALA A 1 272 ? 41.850 17.287 -46.346 1.00 93.56 272 ALA A N 1
ATOM 1986 C CA . ALA A 1 272 ? 42.621 18.478 -46.702 1.00 93.56 272 ALA A CA 1
ATOM 1987 C C . ALA A 1 272 ? 44.146 18.266 -46.614 1.00 93.56 272 ALA A C 1
ATOM 1989 O O . ALA A 1 272 ? 44.879 18.780 -47.461 1.00 93.56 272 ALA A O 1
ATOM 1990 N N . GLU A 1 273 ? 44.626 17.525 -45.611 1.00 96.81 273 GLU A N 1
ATOM 1991 C CA . GLU A 1 273 ? 46.043 17.155 -45.470 1.00 96.81 273 GLU A CA 1
ATOM 1992 C C . GLU A 1 273 ? 46.499 16.255 -46.633 1.00 96.81 273 GLU A C 1
ATOM 1994 O O . GLU A 1 273 ? 47.517 16.544 -47.261 1.00 96.81 273 GLU A O 1
ATOM 1999 N N . GLU A 1 274 ? 45.701 15.248 -47.003 1.00 97.31 274 GLU A N 1
ATOM 2000 C CA . GLU A 1 274 ? 45.959 14.377 -48.161 1.00 97.31 274 GLU A CA 1
ATOM 2001 C C . GLU A 1 274 ? 45.991 15.162 -49.483 1.00 97.31 274 GLU A C 1
ATOM 2003 O O . GLU A 1 274 ? 46.860 14.935 -50.327 1.00 97.31 274 GLU A O 1
ATOM 2008 N N . ALA A 1 275 ? 45.080 16.125 -49.665 1.00 93.62 275 ALA A N 1
ATOM 2009 C CA . ALA A 1 275 ? 45.073 16.983 -50.847 1.00 93.62 275 ALA A CA 1
ATOM 2010 C C . ALA A 1 275 ? 46.326 17.871 -50.928 1.00 93.62 275 ALA A C 1
ATOM 2012 O O . ALA A 1 275 ? 46.880 18.057 -52.010 1.00 93.62 275 ALA A O 1
ATOM 2013 N N . LEU A 1 276 ? 46.786 18.413 -49.796 1.00 96.31 276 LEU A N 1
ATOM 2014 C CA . LEU A 1 276 ? 48.009 19.217 -49.724 1.00 96.31 276 LEU A CA 1
ATOM 2015 C C . LEU A 1 276 ? 49.257 18.408 -50.077 1.00 96.31 276 LEU A C 1
ATOM 2017 O O . LEU A 1 276 ? 50.113 18.915 -50.802 1.00 96.31 276 LEU A O 1
ATOM 2021 N N . ASP A 1 277 ? 49.351 17.171 -49.590 1.00 96.06 277 ASP A N 1
ATOM 2022 C CA . ASP A 1 277 ? 50.470 16.281 -49.904 1.00 96.06 277 ASP A CA 1
ATOM 2023 C C . ASP A 1 277 ? 50.456 15.834 -51.371 1.00 96.06 277 ASP A C 1
ATOM 2025 O O . ASP A 1 277 ? 51.520 15.695 -51.963 1.00 96.06 277 ASP A O 1
ATOM 2029 N N . PHE A 1 278 ? 49.284 15.697 -52.001 1.00 94.81 278 PHE A N 1
ATOM 2030 C CA . PHE A 1 278 ? 49.183 15.428 -53.442 1.00 94.81 278 PHE A CA 1
ATOM 2031 C C . PHE A 1 278 ? 49.743 16.566 -54.319 1.00 94.81 278 PHE A C 1
ATOM 2033 O O . PHE A 1 278 ? 50.206 16.317 -55.431 1.00 94.81 278 PHE A O 1
ATOM 2040 N N . PHE A 1 279 ? 49.689 17.817 -53.847 1.00 91.94 279 PHE A N 1
ATOM 2041 C CA . PHE A 1 279 ? 50.216 18.976 -54.579 1.00 91.94 279 PHE A CA 1
ATOM 2042 C C . PHE A 1 279 ? 51.720 19.221 -54.378 1.00 91.94 279 PHE A C 1
ATOM 2044 O O . PHE A 1 279 ? 52.283 20.044 -55.106 1.00 91.94 279 PHE A O 1
ATOM 2051 N N . ARG A 1 280 ? 52.352 18.578 -53.391 1.00 90.88 280 ARG A N 1
ATOM 2052 C CA . ARG A 1 280 ? 53.791 18.703 -53.113 1.00 90.88 280 ARG A CA 1
ATOM 2053 C C . ARG A 1 280 ? 54.613 17.724 -53.940 1.00 90.88 280 ARG A C 1
ATOM 2055 O O . ARG A 1 280 ? 55.705 18.152 -54.375 1.00 90.88 280 ARG A O 1
#

pLDDT: mean 70.69, std 14.8, range [38.66, 97.31]

Sequence (280 aa):
FGQVISVRYSTLPSPPDASLVIGDELFVVGSVLFSVAAFISALKAVGEIGGDQDAVLRRRTAVATAALYELGSVSYTVGTLGFFPAGPLGITACPDGSRMMEEAGAKAFVAGSVLYTLGAVLTLVVVSSLTFKHADEILATARLGSSTAAKEGAAAKESAAVKESTGHSSREGGNETRVRQDLSTARAGRGATESDEALLAEALLAEQIISALASLTAAAQREQELQLEAVQAVARASASQQDLDIARQKLQSQMQQLERVRCDLERSKREAEEALDFFR

Radius of gyration: 41.5 Å; chains: 1; bounding box: 116×66×126 Å

Organism: NCBI:txid127549

Secondary structure (DSSP, 8-state):
-------------PPPHHHHHHHHHHHHHHHHHHHHHHHHHHHHHHH----SHHHHHHHHHHHHHHHHHHHHHHHHHHHHHHHS---TTTSTT-HHHHHHHHHHHHHHHHHHHHHHHHHHHHHHHHHHHHHHHHHHHHHHHHHHHHHHHHHHHHHHHHHHHGGGS----------------------S--SSHHHHHHHHHHHHHHHHHHHHHHHHHHHHHHHHHHHHHHHHHHHHHHHHHHHHHHHHHHHHHHHHHHHHHHHHHHHHHHHHHHHHHHT-

Foldseek 3Di:
DDDPPPPPPPDPPDDPPVVVVVVLVVVLVVLVVVLVVLVVQLVVLCPPPDPDPLSVVSNVLSVLLSVLSNQLSVLQNQLSVLVPPPPPPDPVVDPVSNVVSNVSSVVSNVSSVVSNVVSVVSVVVSVVVVVVVVVVVVVVVLVVVLVVLVVVVVVVVVVVVVVPPDDDDDDDDDDDDDDDDDDPPDPPDPPCPSVVVSVVVVVVVVVVVVVVVVVVVVVVVVVVVVVVVVVVVVVVVVVVVVVVVVVVVVVVVVVVVVVVVVVVVVVVVVVVVVVVVVVD